Protein AF-A0A2S4Z265-F1 (afdb_monomer_lite)

Structure (mmCIF, N/CA/C/O backbone):
data_AF-A0A2S4Z265-F1
#
_entry.id   AF-A0A2S4Z265-F1
#
loop_
_atom_site.group_PDB
_atom_site.id
_atom_site.type_symbol
_atom_site.label_atom_id
_atom_site.label_alt_id
_atom_site.label_comp_id
_atom_site.label_asym_id
_atom_site.label_entity_id
_atom_site.label_seq_id
_atom_site.pdbx_PDB_ins_code
_atom_site.Cartn_x
_atom_site.Cartn_y
_atom_site.Cartn_z
_atom_site.occupancy
_atom_site.B_iso_or_equiv
_atom_site.auth_seq_id
_atom_site.auth_comp_id
_atom_site.auth_asym_id
_atom_site.auth_atom_id
_atom_site.pdbx_PDB_model_num
ATOM 1 N N . MET A 1 1 ? -14.870 9.622 -20.913 1.00 29.09 1 MET A N 1
ATOM 2 C CA . MET A 1 1 ? -15.839 8.586 -21.337 1.00 29.09 1 MET A CA 1
ATOM 3 C C . MET A 1 1 ? -15.564 7.325 -20.520 1.00 29.09 1 MET A C 1
ATOM 5 O O . MET A 1 1 ? -14.741 6.515 -20.919 1.00 29.09 1 MET A O 1
ATOM 9 N N . PHE A 1 2 ? -16.146 7.214 -19.322 1.00 28.52 2 PHE A N 1
ATOM 10 C CA . PHE A 1 2 ? -15.872 6.112 -18.389 1.00 28.52 2 PHE A CA 1
ATOM 11 C C . PHE A 1 2 ? -16.861 4.967 -18.633 1.00 28.52 2 PHE A C 1
ATOM 13 O O . PHE A 1 2 ? -18.070 5.148 -18.504 1.00 28.52 2 PHE A O 1
ATOM 20 N N . LYS A 1 3 ? -16.353 3.801 -19.051 1.00 33.12 3 LYS A N 1
ATOM 21 C CA . LYS A 1 3 ? -17.168 2.604 -19.298 1.00 33.12 3 LYS A CA 1
ATOM 22 C C . LYS A 1 3 ? -17.599 1.996 -17.961 1.00 33.12 3 LYS A C 1
ATOM 24 O O . LYS A 1 3 ? -16.755 1.572 -17.179 1.00 33.12 3 LYS A O 1
ATOM 29 N N . GLN A 1 4 ? -18.909 1.931 -17.733 1.00 31.45 4 GLN A N 1
ATOM 30 C CA . GLN A 1 4 ? -19.511 1.157 -16.650 1.00 31.45 4 GLN A CA 1
ATOM 31 C C . GLN A 1 4 ? -19.301 -0.337 -16.914 1.00 31.45 4 GLN A C 1
ATOM 33 O O . GLN A 1 4 ? -19.728 -0.844 -17.951 1.00 31.45 4 GLN A O 1
ATOM 38 N N . TRP A 1 5 ? -18.680 -1.045 -15.976 1.00 34.31 5 TRP A N 1
ATOM 39 C CA . TRP A 1 5 ? -18.632 -2.505 -15.984 1.00 34.31 5 TRP A CA 1
ATOM 40 C C . TRP A 1 5 ? -19.428 -3.029 -14.789 1.00 34.31 5 TRP A C 1
ATOM 42 O O . TRP A 1 5 ? -19.053 -2.829 -13.638 1.00 34.31 5 TRP A O 1
ATOM 52 N N . ARG A 1 6 ? -20.562 -3.678 -15.080 1.00 35.34 6 ARG A N 1
ATOM 53 C CA . ARG A 1 6 ? -21.352 -4.452 -14.114 1.00 35.34 6 ARG A CA 1
ATOM 54 C C . ARG A 1 6 ? -20.710 -5.827 -13.976 1.00 35.34 6 ARG A C 1
ATOM 56 O O . ARG A 1 6 ? -20.744 -6.593 -14.936 1.00 35.34 6 ARG A O 1
ATOM 63 N N . TRP A 1 7 ? -20.211 -6.169 -12.793 1.00 40.62 7 TRP A N 1
ATOM 64 C CA . TRP A 1 7 ? -19.782 -7.534 -12.495 1.00 40.62 7 TRP A CA 1
ATOM 65 C C . TRP A 1 7 ? -20.755 -8.228 -11.547 1.00 40.62 7 TRP A C 1
ATOM 67 O O . TRP A 1 7 ? -21.300 -7.642 -10.614 1.00 40.62 7 TRP A O 1
ATOM 77 N N . ARG A 1 8 ? -21.036 -9.488 -11.883 1.00 35.19 8 ARG A N 1
ATOM 78 C CA . ARG A 1 8 ? -22.051 -10.350 -11.285 1.00 35.19 8 ARG A CA 1
ATOM 79 C C . ARG A 1 8 ? -21.329 -11.375 -10.411 1.00 35.19 8 ARG A C 1
ATOM 81 O O . ARG A 1 8 ? -20.686 -12.276 -10.940 1.00 35.19 8 ARG A O 1
ATOM 88 N N . TRP A 1 9 ? -21.451 -11.226 -9.097 1.00 41.91 9 TRP A N 1
ATOM 89 C CA . TRP A 1 9 ? -20.877 -12.107 -8.079 1.00 41.91 9 TRP A CA 1
ATOM 90 C C . TRP A 1 9 ? -21.335 -13.566 -8.243 1.00 41.91 9 TRP A C 1
ATOM 92 O O . TRP A 1 9 ? -22.537 -13.836 -8.297 1.00 41.91 9 TRP A O 1
ATOM 102 N N . ARG A 1 10 ? -20.387 -14.512 -8.277 1.00 42.47 10 ARG A N 1
ATOM 103 C CA . ARG A 1 10 ? -20.584 -15.921 -7.884 1.00 42.47 10 ARG A CA 1
ATOM 104 C C . ARG A 1 10 ? -19.271 -16.473 -7.321 1.00 42.47 10 ARG A C 1
ATOM 106 O O . ARG A 1 10 ? -18.466 -17.023 -8.059 1.00 42.47 10 ARG A O 1
ATOM 113 N N . GLY A 1 11 ? -19.085 -16.346 -6.012 1.00 31.42 11 GLY A N 1
ATOM 114 C CA . GLY A 1 11 ? -18.019 -17.002 -5.256 1.00 31.42 11 GLY A CA 1
ATOM 115 C C . GLY A 1 11 ? -18.568 -17.406 -3.894 1.00 31.42 11 GLY A C 1
ATOM 116 O O . GLY A 1 11 ? -19.190 -16.598 -3.215 1.00 31.42 11 GLY A O 1
ATOM 117 N N . ARG A 1 12 ? -18.451 -18.690 -3.556 1.00 39.97 12 ARG A N 1
ATOM 118 C CA . ARG A 1 12 ? -19.018 -19.312 -2.354 1.00 39.97 12 ARG A CA 1
ATOM 119 C C . ARG A 1 12 ? -18.279 -18.789 -1.116 1.00 39.97 12 ARG A C 1
ATOM 121 O O . ARG A 1 12 ? -17.076 -19.002 -1.012 1.00 39.97 12 ARG A O 1
ATOM 128 N N . LEU A 1 13 ? -19.014 -18.145 -0.208 1.00 40.31 13 LEU A N 1
ATOM 129 C CA . LEU A 1 13 ? -18.544 -17.676 1.098 1.00 40.31 13 LEU A CA 1
ATOM 130 C C . LEU A 1 13 ? -17.788 -18.799 1.827 1.00 40.31 13 LEU A C 1
ATOM 132 O O . LEU A 1 13 ? -18.362 -19.848 2.125 1.00 40.31 13 LEU A O 1
ATOM 136 N N . ARG A 1 14 ? -16.503 -18.579 2.105 1.00 31.53 14 ARG A N 1
ATOM 137 C CA . ARG A 1 14 ? -15.785 -19.264 3.178 1.00 31.53 14 ARG A CA 1
ATOM 138 C C . ARG A 1 14 ? -15.597 -18.234 4.275 1.00 31.53 14 ARG A C 1
ATOM 140 O O . ARG A 1 14 ? -14.660 -17.454 4.229 1.00 31.53 14 ARG A O 1
ATOM 147 N N . THR A 1 15 ? -16.540 -18.208 5.203 1.00 33.19 15 THR A N 1
ATOM 148 C CA . THR A 1 15 ? -16.399 -17.465 6.451 1.00 33.19 15 THR A CA 1
ATOM 149 C C . THR A 1 15 ? -15.270 -18.126 7.230 1.00 33.19 15 THR A C 1
ATOM 151 O O . THR A 1 15 ? -15.401 -19.288 7.619 1.00 33.19 15 THR A O 1
ATOM 154 N N . ILE A 1 16 ? -14.145 -17.438 7.398 1.00 34.50 16 ILE A N 1
ATOM 155 C CA . ILE A 1 16 ? -13.124 -17.863 8.353 1.00 34.50 16 ILE A CA 1
ATOM 156 C C . ILE A 1 16 ? -13.569 -17.271 9.690 1.00 34.50 16 ILE A C 1
ATOM 158 O O . ILE A 1 16 ? -13.583 -16.061 9.878 1.00 34.50 16 ILE A O 1
ATOM 162 N N . SER A 1 17 ? -14.072 -18.123 10.583 1.00 28.92 17 SER A N 1
ATOM 163 C CA . SER A 1 17 ? -14.507 -17.700 11.912 1.00 28.92 17 SER A CA 1
ATOM 164 C C . SER A 1 17 ? -13.286 -17.522 12.808 1.00 28.92 17 SER A C 1
ATOM 166 O O . SER A 1 17 ? -12.635 -18.509 13.147 1.00 28.92 17 SER A O 1
ATOM 168 N N . PHE A 1 18 ? -13.007 -16.292 13.220 1.00 37.75 18 PHE A N 1
ATOM 169 C CA . PHE A 1 18 ? -11.982 -16.007 14.218 1.00 37.75 18 PHE A CA 1
ATOM 170 C C . PHE A 1 18 ? -12.587 -16.076 15.626 1.00 37.75 18 PHE A C 1
ATOM 172 O O . PHE A 1 18 ? -13.724 -15.667 15.863 1.00 37.75 18 PHE A O 1
ATOM 179 N N . SER A 1 19 ? -11.847 -16.637 16.577 1.00 34.38 19 SER A N 1
ATOM 180 C CA . SER A 1 19 ? -12.206 -16.644 17.997 1.00 34.38 19 SER A CA 1
ATOM 181 C C . SER A 1 19 ? -10.939 -16.479 18.812 1.00 34.38 19 SER A C 1
ATOM 183 O O . SER A 1 19 ? -10.273 -17.477 19.058 1.00 34.38 19 SER A O 1
ATOM 185 N N . PHE A 1 20 ? -10.624 -15.260 19.262 1.00 52.28 20 PHE A N 1
ATOM 186 C CA . PHE A 1 20 ? -9.533 -15.057 20.218 1.00 52.28 20 PHE A CA 1
ATOM 187 C C . PHE A 1 20 ? -9.863 -14.017 21.287 1.00 52.28 20 PHE A C 1
ATOM 189 O O . PHE A 1 20 ? -10.112 -12.848 21.014 1.00 52.28 20 PHE A O 1
ATOM 196 N N .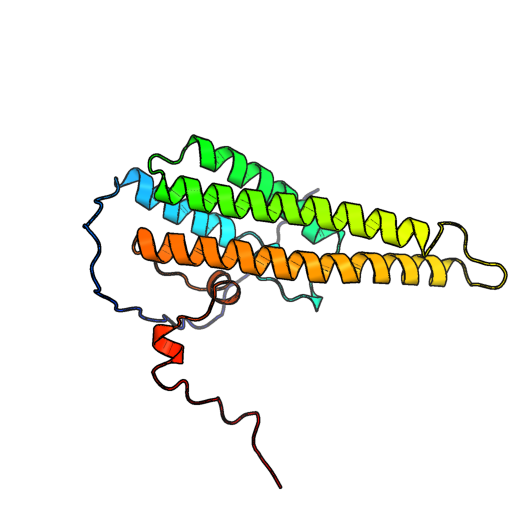 PHE A 1 21 ? -9.827 -14.491 22.535 1.00 52.75 21 PHE A N 1
ATOM 197 C CA . PHE A 1 21 ? -9.790 -13.703 23.760 1.00 52.75 21 PHE A CA 1
ATOM 198 C C . PHE A 1 21 ? -8.368 -13.827 24.325 1.00 52.75 21 PHE A C 1
ATOM 200 O O . PHE A 1 21 ? -7.914 -14.939 24.595 1.00 52.75 21 PHE A O 1
ATOM 207 N N . GLY A 1 22 ? -7.668 -12.707 24.513 1.00 32.59 22 GLY A N 1
ATOM 208 C CA . GLY A 1 22 ? -6.298 -12.703 25.028 1.00 32.59 22 GLY A CA 1
ATOM 209 C C . GLY A 1 22 ? -5.807 -11.297 25.361 1.00 32.59 22 GLY A C 1
ATOM 210 O O . GLY A 1 22 ? -5.155 -10.664 24.548 1.00 32.59 22 GLY A O 1
ATOM 211 N N . GLN A 1 23 ? -6.163 -10.830 26.563 1.00 43.22 23 GLN A N 1
ATOM 212 C CA . GLN A 1 23 ? -5.659 -9.641 27.269 1.00 43.22 23 GLN A CA 1
ATOM 213 C C . GLN A 1 23 ? -5.438 -8.373 26.428 1.00 43.22 23 GLN A C 1
ATOM 215 O O . GLN A 1 23 ? -4.372 -8.109 25.883 1.00 43.22 23 GLN A O 1
ATOM 220 N N . SER A 1 24 ? -6.431 -7.495 26.441 1.00 39.28 24 SER A N 1
ATOM 221 C CA . SER A 1 24 ? -6.241 -6.073 26.171 1.00 39.28 24 SER A CA 1
ATOM 222 C C . SER A 1 24 ? -6.979 -5.329 27.270 1.00 39.28 24 SER A C 1
ATOM 224 O O . SER A 1 24 ? -8.089 -5.723 27.628 1.00 39.28 24 SER A O 1
ATOM 226 N N . ALA A 1 25 ? -6.394 -4.259 27.810 1.00 42.25 25 ALA A N 1
ATOM 227 C CA . ALA A 1 25 ? -7.224 -3.201 28.370 1.00 42.25 25 ALA A CA 1
ATOM 228 C C . ALA A 1 25 ? -8.322 -2.945 27.330 1.00 42.25 25 ALA A C 1
ATOM 230 O O . ALA A 1 25 ? -7.994 -2.704 26.167 1.00 42.25 25 ALA A O 1
ATOM 231 N N . SER A 1 26 ? -9.589 -3.150 27.687 1.00 51.56 26 SER A N 1
ATOM 232 C CA . SER A 1 26 ? -10.695 -2.998 26.748 1.00 51.56 26 SER A CA 1
ATOM 233 C C . SER A 1 26 ? -10.823 -1.510 26.447 1.00 51.56 26 SER A C 1
ATOM 235 O O . SER A 1 26 ? -11.569 -0.795 27.112 1.00 51.56 26 SER A O 1
ATOM 237 N N . VAL A 1 27 ? -10.006 -1.021 25.511 1.00 59.78 27 VAL A N 1
ATOM 238 C CA . VAL A 1 27 ? -10.118 0.327 24.974 1.00 59.78 27 VAL A CA 1
ATOM 239 C C . VAL A 1 27 ? -11.455 0.348 24.252 1.00 59.78 27 VAL A C 1
ATOM 241 O O . VAL A 1 27 ? -11.625 -0.232 23.180 1.00 59.78 27 VAL A O 1
ATOM 244 N N . GLU A 1 28 ? -12.452 0.938 24.899 1.00 75.50 28 GLU A N 1
ATOM 245 C CA . GLU A 1 28 ? -13.749 1.151 24.283 1.00 75.50 28 GLU A CA 1
ATOM 246 C C . GLU A 1 28 ? -13.611 2.269 23.252 1.00 75.50 28 GLU A C 1
ATOM 248 O O . GLU A 1 28 ? -13.581 3.453 23.580 1.00 75.50 28 GLU A O 1
ATOM 253 N N . PHE A 1 29 ? -13.505 1.889 21.980 1.00 83.81 29 PHE A N 1
ATOM 254 C CA . PHE A 1 29 ? -13.593 2.842 20.878 1.00 83.81 29 PHE A CA 1
ATOM 255 C C . PHE A 1 29 ? -15.019 3.387 20.753 1.00 83.81 29 PHE A C 1
ATOM 257 O O . PHE A 1 29 ? -16.000 2.680 21.023 1.00 83.81 29 PHE A O 1
ATOM 264 N N . SER A 1 30 ? -15.146 4.631 20.290 1.00 88.44 30 SER A N 1
ATOM 265 C CA . SER A 1 30 ? -16.440 5.212 19.935 1.00 88.44 30 SER A CA 1
ATOM 266 C C . SER A 1 30 ? -17.092 4.411 18.796 1.00 88.44 30 SER A C 1
ATOM 268 O O . SER A 1 30 ? -16.430 3.714 18.017 1.00 88.44 30 SER A O 1
ATOM 270 N N . GLN A 1 31 ? -18.421 4.483 18.691 1.00 88.06 31 GLN A N 1
ATOM 271 C CA . GLN A 1 31 ? -19.128 3.878 17.560 1.00 88.06 31 GLN A CA 1
ATOM 272 C C . GLN A 1 31 ? -18.675 4.500 16.228 1.00 88.06 31 GLN A C 1
ATOM 274 O O . GLN A 1 31 ? -18.460 3.763 15.265 1.00 88.06 31 GLN A O 1
ATOM 279 N N . SER A 1 32 ? -18.459 5.821 16.199 1.00 91.62 32 SER A N 1
ATOM 280 C CA . SER A 1 32 ? -17.963 6.548 15.025 1.00 91.62 32 SER A CA 1
ATOM 281 C C . SER A 1 32 ? -16.591 6.047 14.572 1.00 91.62 32 SER A C 1
ATOM 283 O O . SER A 1 32 ? -16.383 5.840 13.377 1.00 91.62 32 SER A O 1
ATOM 285 N N . GLU A 1 33 ? -15.673 5.777 15.502 1.00 92.94 33 GLU A N 1
ATOM 286 C CA . GLU A 1 33 ? -14.335 5.287 15.162 1.00 92.94 33 GLU A CA 1
ATOM 287 C C . GLU A 1 33 ? -14.370 3.852 14.611 1.00 92.94 33 GLU A C 1
ATOM 289 O O . GLU A 1 33 ? -13.699 3.548 13.623 1.00 92.94 33 GLU A O 1
ATOM 294 N N . ARG A 1 34 ? -15.213 2.971 15.173 1.00 92.50 34 ARG A N 1
ATOM 295 C CA . ARG A 1 34 ? -15.421 1.618 14.616 1.00 92.50 34 ARG A CA 1
ATOM 296 C C . ARG A 1 34 ? -16.035 1.666 13.216 1.00 92.50 34 ARG A C 1
ATOM 298 O O . ARG A 1 34 ? -15.633 0.905 12.337 1.00 92.50 34 ARG A O 1
ATOM 305 N N . GLU A 1 35 ? -17.008 2.546 12.990 1.00 94.06 35 GLU A N 1
ATOM 306 C CA . GLU A 1 35 ? -17.611 2.754 11.667 1.00 94.06 35 GLU A CA 1
ATOM 307 C C . GLU A 1 35 ? -16.590 3.292 10.659 1.00 94.06 35 GLU A C 1
ATOM 309 O O . GLU A 1 35 ? -16.563 2.845 9.510 1.00 94.06 35 GLU A O 1
ATOM 314 N N . ARG A 1 36 ? -15.687 4.174 11.095 1.00 95.00 36 ARG A N 1
ATOM 315 C CA . ARG A 1 36 ? -14.575 4.658 10.275 1.00 95.00 36 ARG A CA 1
ATOM 316 C C . ARG A 1 36 ? -13.599 3.549 9.912 1.00 95.00 36 ARG A C 1
ATOM 318 O O . ARG A 1 36 ? -13.262 3.421 8.738 1.00 95.00 36 ARG A O 1
ATOM 325 N N . ALA A 1 37 ? -13.183 2.731 10.877 1.00 96.00 37 ALA A N 1
ATOM 326 C CA . ALA A 1 37 ? -12.319 1.582 10.624 1.00 96.00 37 ALA A CA 1
ATOM 327 C C . ALA A 1 37 ? -12.944 0.633 9.583 1.00 96.00 37 ALA A C 1
ATOM 329 O O . ALA A 1 37 ? -12.281 0.267 8.613 1.00 96.00 37 ALA A O 1
ATOM 330 N N . ARG A 1 38 ? -14.246 0.326 9.702 1.00 94.50 38 ARG A N 1
ATOM 331 C CA . ARG A 1 38 ? -14.976 -0.466 8.692 1.00 94.50 38 ARG A CA 1
ATOM 332 C C . ARG A 1 38 ? -15.005 0.211 7.327 1.00 94.50 38 ARG A C 1
ATOM 334 O O . ARG A 1 38 ? -14.761 -0.448 6.325 1.00 94.50 38 ARG A O 1
ATOM 341 N N . SER A 1 39 ? -15.285 1.512 7.278 1.00 93.44 39 SER A N 1
ATOM 342 C CA . SER A 1 39 ? -15.314 2.285 6.030 1.00 93.44 39 SER A CA 1
ATOM 343 C C . SER A 1 39 ? -13.958 2.280 5.320 1.00 93.44 39 SER A C 1
ATOM 345 O O . SER A 1 39 ? -13.902 2.112 4.104 1.00 93.44 39 SER A O 1
ATOM 347 N N . ILE A 1 40 ? -12.862 2.385 6.080 1.00 95.31 40 ILE A N 1
ATOM 348 C CA . ILE A 1 40 ? -11.498 2.261 5.556 1.00 95.31 40 ILE A CA 1
ATOM 349 C C . ILE A 1 40 ? -11.281 0.884 4.944 1.00 95.31 40 ILE A C 1
ATOM 351 O O . ILE A 1 40 ? -10.881 0.809 3.786 1.00 95.31 40 ILE A O 1
ATOM 355 N N . LEU A 1 41 ? -11.579 -0.190 5.676 1.00 94.00 41 LEU A N 1
ATOM 356 C CA . LEU A 1 41 ? -11.409 -1.554 5.172 1.00 94.00 41 LEU A CA 1
ATOM 357 C C . LEU A 1 41 ? -12.248 -1.806 3.911 1.00 94.00 41 LEU A C 1
ATOM 359 O O . LEU A 1 41 ? -11.705 -2.226 2.895 1.00 94.00 41 LEU A O 1
ATOM 363 N N . LEU A 1 42 ? -13.528 -1.430 3.924 1.00 91.31 42 LEU A N 1
ATOM 364 C CA . LEU A 1 42 ? -14.405 -1.529 2.753 1.00 91.31 42 LEU A CA 1
ATOM 365 C C . LEU A 1 42 ? -13.859 -0.742 1.559 1.00 91.31 42 LEU A C 1
ATOM 367 O O . LEU A 1 42 ? -13.887 -1.217 0.429 1.00 91.31 42 LEU A O 1
ATOM 371 N N . ARG A 1 43 ? -13.320 0.460 1.788 1.00 90.56 43 ARG A N 1
ATOM 372 C CA . ARG A 1 43 ? -12.736 1.244 0.700 1.00 90.56 43 ARG A CA 1
ATOM 373 C C . ARG A 1 43 ? -11.489 0.574 0.129 1.00 90.56 43 ARG A C 1
ATOM 375 O O . ARG A 1 43 ? -11.274 0.663 -1.077 1.00 90.56 43 ARG A O 1
ATOM 382 N N . LEU A 1 44 ? -10.677 -0.078 0.964 1.00 91.94 44 LEU A N 1
ATOM 383 C CA . LEU A 1 44 ? -9.480 -0.807 0.537 1.00 91.94 44 LEU A CA 1
ATOM 384 C C . LEU A 1 44 ? -9.816 -2.035 -0.323 1.00 91.94 44 LEU A C 1
ATOM 386 O O . LEU A 1 44 ? -9.051 -2.328 -1.239 1.00 91.94 44 LEU A O 1
ATOM 390 N N . GLU A 1 45 ? -10.957 -2.697 -0.109 1.00 86.00 45 GLU A N 1
ATOM 391 C CA . GLU A 1 45 ? -11.427 -3.796 -0.976 1.00 86.00 45 GLU A CA 1
ATOM 392 C C . GLU A 1 45 ? -11.601 -3.361 -2.441 1.00 86.00 45 GLU A C 1
ATOM 394 O O . GLU A 1 45 ? -11.312 -4.126 -3.362 1.00 86.00 45 GLU A O 1
ATOM 399 N N . ASP A 1 46 ? -11.983 -2.105 -2.685 1.00 83.62 46 ASP A N 1
ATOM 400 C CA . ASP A 1 46 ? -12.133 -1.567 -4.043 1.00 83.62 46 ASP A CA 1
ATOM 401 C C . ASP A 1 46 ? -10.787 -1.288 -4.743 1.00 83.62 46 ASP A C 1
ATOM 403 O O . ASP A 1 46 ? -10.745 -0.996 -5.946 1.00 83.62 46 ASP A O 1
ATOM 407 N N . HIS A 1 47 ? -9.665 -1.345 -4.020 1.00 83.12 47 HIS A N 1
ATOM 408 C CA . HIS A 1 47 ? -8.343 -1.055 -4.564 1.00 83.12 47 HIS A CA 1
ATOM 409 C C . HIS A 1 47 ? -7.666 -2.323 -5.082 1.00 83.12 47 HIS A C 1
ATOM 411 O O . HIS A 1 47 ? -6.840 -2.935 -4.408 1.00 83.12 47 HIS A O 1
ATOM 417 N N . ARG A 1 48 ? -7.940 -2.643 -6.355 1.00 76.88 48 ARG A N 1
ATOM 418 C CA . ARG A 1 48 ? -7.335 -3.774 -7.087 1.00 76.88 48 ARG A CA 1
ATOM 419 C C . ARG A 1 48 ? -5.821 -3.880 -6.934 1.00 76.88 48 ARG A C 1
ATOM 421 O O . ARG A 1 48 ? -5.317 -4.986 -6.863 1.00 76.88 48 ARG A O 1
ATOM 428 N N . VAL A 1 49 ? -5.100 -2.765 -6.830 1.00 82.94 49 VAL A N 1
ATOM 429 C CA . VAL A 1 49 ? -3.636 -2.781 -6.655 1.00 82.94 49 VAL A CA 1
ATOM 430 C C . VAL A 1 49 ? -3.176 -3.543 -5.407 1.00 82.94 49 VAL A C 1
ATOM 432 O O . VAL A 1 49 ? -2.022 -3.963 -5.332 1.00 82.94 49 VAL A O 1
ATOM 435 N N . LEU A 1 50 ? -4.059 -3.729 -4.423 1.00 83.94 50 LEU A N 1
ATOM 436 C CA . LEU A 1 50 ? -3.766 -4.499 -3.225 1.00 83.94 50 LEU A CA 1
ATOM 437 C C . LEU A 1 50 ? -3.865 -6.002 -3.501 1.00 83.94 50 LEU A C 1
ATOM 439 O O . LEU A 1 50 ? -2.956 -6.732 -3.130 1.00 83.94 50 LEU A O 1
ATOM 443 N N . HIS A 1 51 ? -4.893 -6.467 -4.206 1.00 78.25 51 HIS A N 1
ATOM 444 C CA . HIS A 1 51 ? -5.232 -7.895 -4.277 1.00 78.25 51 HIS A CA 1
ATOM 445 C C . HIS A 1 51 ? -5.181 -8.522 -5.673 1.00 78.25 51 HIS A C 1
ATOM 447 O O . HIS A 1 51 ? -5.202 -9.746 -5.796 1.00 78.25 51 HIS A O 1
ATOM 453 N N . ALA A 1 52 ? -5.079 -7.722 -6.734 1.00 76.56 52 ALA A N 1
ATOM 454 C CA . ALA A 1 52 ? -5.130 -8.237 -8.090 1.00 76.56 52 ALA A CA 1
ATOM 455 C C . ALA A 1 52 ? -3.900 -9.116 -8.400 1.00 76.56 52 ALA A C 1
ATOM 457 O O . ALA A 1 52 ? -2.764 -8.770 -8.037 1.00 76.56 52 ALA A O 1
ATOM 458 N N . PRO A 1 53 ? -4.110 -10.244 -9.102 1.00 66.38 53 PRO A N 1
ATOM 459 C CA . PRO A 1 53 ? -3.031 -11.077 -9.613 1.00 66.38 53 PRO A CA 1
ATOM 460 C C . PRO A 1 53 ? -2.030 -10.269 -10.451 1.00 66.38 53 PRO A C 1
ATOM 462 O O . PRO A 1 53 ? -2.427 -9.413 -11.242 1.00 66.38 53 PRO A O 1
ATOM 465 N N . TYR A 1 54 ? -0.731 -10.538 -10.281 1.00 62.31 54 TYR A N 1
ATOM 466 C CA . TYR A 1 54 ? 0.347 -9.785 -10.942 1.00 62.31 54 TYR A CA 1
ATOM 467 C C . TYR A 1 54 ? 0.295 -9.846 -12.477 1.00 62.31 54 TYR A C 1
ATOM 469 O O . TYR A 1 54 ? 0.783 -8.942 -13.144 1.00 62.31 54 TYR A O 1
ATOM 477 N N . ASP A 1 55 ? -0.294 -10.898 -13.043 1.00 58.78 55 ASP A N 1
ATOM 478 C CA . ASP A 1 55 ? -0.516 -11.089 -14.480 1.00 58.78 55 ASP A CA 1
ATOM 479 C C . ASP A 1 55 ? -1.627 -10.193 -15.053 1.00 58.78 55 ASP A C 1
ATOM 481 O O . ASP A 1 55 ? -1.694 -10.001 -16.265 1.00 58.78 55 ASP A O 1
ATOM 485 N N . LEU A 1 56 ? -2.465 -9.615 -14.189 1.00 63.34 56 LEU A N 1
ATOM 486 C CA . LEU A 1 56 ? -3.497 -8.636 -14.540 1.00 63.34 56 LEU A CA 1
ATOM 487 C C . LEU A 1 56 ? -3.094 -7.195 -14.190 1.00 63.34 56 LEU A C 1
ATOM 489 O O . LEU A 1 56 ? -3.900 -6.279 -14.380 1.00 63.34 56 LEU A O 1
ATOM 493 N N . GLU A 1 57 ? -1.891 -6.993 -13.646 1.00 65.12 57 GLU A N 1
ATOM 494 C CA . GLU A 1 57 ? -1.364 -5.670 -13.317 1.00 65.12 57 GLU A CA 1
ATOM 495 C C . GLU A 1 57 ? -0.728 -5.034 -14.560 1.00 65.12 57 GLU A C 1
ATOM 497 O O . GLU A 1 57 ? 0.284 -5.497 -15.090 1.00 65.12 57 GLU A O 1
ATOM 502 N N . GLU A 1 58 ? -1.335 -3.940 -15.013 1.00 67.38 58 GLU A N 1
ATOM 503 C CA . GLU A 1 58 ? -0.813 -3.076 -16.068 1.00 67.38 58 GLU A CA 1
ATOM 504 C C . GLU A 1 58 ? -0.296 -1.779 -15.436 1.00 67.38 58 GLU A C 1
ATOM 506 O O . GLU A 1 58 ? -1.004 -1.166 -14.634 1.00 67.38 58 GLU A O 1
ATOM 511 N N . GLU A 1 59 ? 0.892 -1.318 -15.843 1.00 63.16 59 GLU A N 1
ATOM 512 C CA . GLU A 1 59 ? 1.590 -0.151 -15.266 1.00 63.16 59 GLU A CA 1
ATOM 513 C C . GLU A 1 59 ? 0.674 1.077 -15.079 1.00 63.16 59 GLU A C 1
ATOM 515 O O . GLU A 1 59 ? 0.632 1.687 -14.007 1.00 63.16 59 GLU A O 1
ATOM 520 N N . ASN A 1 60 ? -0.142 1.387 -16.091 1.00 57.78 60 ASN A N 1
ATOM 521 C CA . ASN A 1 60 ? -1.073 2.520 -16.065 1.00 57.78 60 ASN A CA 1
ATOM 522 C C . ASN A 1 60 ? -2.253 2.321 -15.094 1.00 57.78 60 ASN A C 1
ATOM 524 O O . ASN A 1 60 ? -2.750 3.286 -14.510 1.00 57.78 60 ASN A O 1
ATOM 528 N N . GLY A 1 61 ? -2.721 1.082 -14.921 1.00 62.03 61 GLY A N 1
ATOM 529 C CA . GLY A 1 61 ? -3.816 0.745 -14.011 1.00 62.03 61 GLY A CA 1
ATOM 530 C C . GLY A 1 61 ? -3.391 0.819 -12.545 1.00 62.03 61 GLY A C 1
ATOM 531 O O . GLY A 1 61 ? -4.139 1.333 -11.706 1.00 62.03 61 GLY A O 1
ATOM 532 N N . SER A 1 62 ? -2.167 0.378 -12.241 1.00 74.44 62 SER A N 1
ATOM 533 C CA . SER A 1 62 ? -1.622 0.416 -10.884 1.00 74.44 62 SER A CA 1
ATOM 534 C C . SER A 1 62 ? -1.379 1.859 -10.427 1.00 74.44 62 SER A C 1
ATOM 536 O O . SER A 1 62 ? -1.764 2.209 -9.313 1.00 74.44 62 SER A O 1
ATOM 538 N N . TRP A 1 63 ? -0.845 2.734 -11.292 1.00 79.81 63 TRP A N 1
ATOM 539 C CA . TRP A 1 63 ? -0.581 4.138 -10.939 1.00 79.81 63 TRP A CA 1
ATOM 540 C C . TRP A 1 63 ? -1.844 4.886 -10.488 1.00 79.81 63 TRP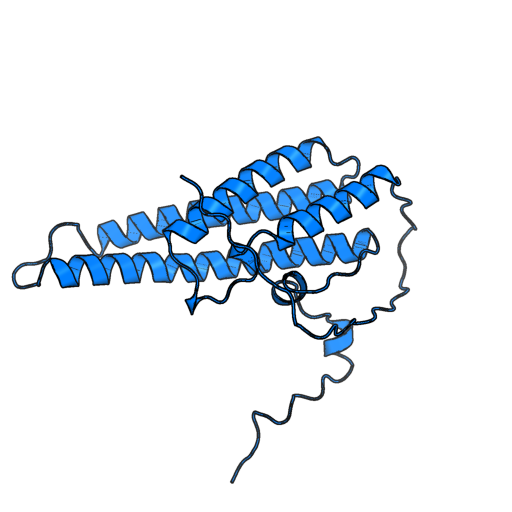 A C 1
ATOM 542 O O . TRP A 1 63 ? -1.872 5.470 -9.403 1.00 79.81 63 TRP A O 1
ATOM 552 N N . GLY A 1 64 ? -2.923 4.807 -11.276 1.00 80.50 64 GLY A N 1
ATOM 553 C CA . GLY A 1 64 ? -4.188 5.469 -10.943 1.00 80.50 64 GLY A CA 1
ATOM 554 C C . GLY A 1 64 ? -4.809 4.952 -9.641 1.00 80.50 64 GLY A C 1
ATOM 555 O O . GLY A 1 64 ? -5.326 5.735 -8.842 1.00 80.50 64 GLY A O 1
ATOM 556 N N . SER A 1 65 ? -4.709 3.645 -9.377 1.00 84.50 65 SER A N 1
ATOM 557 C CA . SER A 1 65 ? -5.179 3.060 -8.116 1.00 84.50 65 SER A CA 1
ATOM 558 C C . SER A 1 65 ? -4.358 3.539 -6.915 1.00 84.50 65 SER A C 1
ATOM 560 O O . SER A 1 65 ? -4.932 3.819 -5.861 1.00 84.50 65 SER A O 1
ATOM 562 N N . ILE A 1 66 ? -3.035 3.671 -7.061 1.00 88.75 66 ILE A N 1
ATOM 563 C CA . ILE A 1 66 ? -2.144 4.170 -6.004 1.00 88.75 66 ILE A CA 1
ATOM 564 C C . ILE A 1 66 ? -2.396 5.644 -5.699 1.00 88.75 66 ILE A C 1
ATOM 566 O O . ILE A 1 66 ? -2.439 6.026 -4.530 1.00 88.75 66 ILE A O 1
ATOM 570 N N . GLU A 1 67 ? -2.589 6.482 -6.716 1.00 86.94 67 GLU A N 1
ATOM 571 C CA . GLU A 1 67 ? -2.912 7.893 -6.500 1.00 86.94 67 GLU A CA 1
ATOM 572 C C . GLU A 1 67 ? -4.255 8.064 -5.788 1.00 86.94 67 GLU A C 1
ATOM 574 O O . GLU A 1 67 ? -4.338 8.827 -4.823 1.00 86.94 67 GLU A O 1
ATOM 579 N N . ALA A 1 68 ? -5.278 7.314 -6.208 1.00 88.44 68 ALA A N 1
ATOM 580 C CA . ALA A 1 68 ? -6.579 7.310 -5.547 1.00 88.44 68 ALA A CA 1
ATOM 581 C C . ALA A 1 68 ? -6.466 6.859 -4.082 1.00 88.44 68 ALA A C 1
ATOM 583 O O . ALA A 1 68 ? -7.023 7.505 -3.192 1.00 88.44 68 ALA A O 1
ATOM 584 N N . LEU A 1 69 ? -5.696 5.796 -3.823 1.00 91.25 69 LEU A N 1
ATOM 585 C CA . LEU A 1 69 ? -5.436 5.298 -2.475 1.00 91.25 69 LEU A CA 1
ATOM 586 C C . LEU A 1 69 ? -4.704 6.342 -1.621 1.00 91.25 69 LEU A C 1
ATOM 588 O O . LEU A 1 69 ? -5.080 6.585 -0.477 1.00 91.25 69 LEU A O 1
ATOM 592 N N . ARG A 1 70 ? -3.686 7.012 -2.175 1.00 91.75 70 ARG A N 1
ATOM 593 C CA . ARG A 1 70 ? -2.939 8.075 -1.488 1.00 91.75 70 ARG A CA 1
ATOM 594 C C . ARG A 1 70 ? -3.855 9.213 -1.050 1.00 91.75 70 ARG A C 1
ATOM 596 O O . ARG A 1 70 ? -3.761 9.653 0.094 1.00 91.75 70 ARG A O 1
ATOM 603 N N . THR A 1 71 ? -4.694 9.703 -1.962 1.00 92.19 71 THR A N 1
ATOM 604 C CA . THR A 1 71 ? -5.635 10.796 -1.689 1.00 92.19 71 THR A CA 1
ATOM 605 C C . THR A 1 71 ? -6.598 10.399 -0.580 1.00 92.19 71 THR A C 1
ATOM 607 O O . THR A 1 71 ? -6.682 11.100 0.425 1.00 92.19 71 THR A O 1
ATOM 610 N N . TYR A 1 72 ? -7.208 9.220 -0.698 1.00 93.44 72 TYR A N 1
ATOM 611 C CA . TYR A 1 72 ? -8.122 8.699 0.311 1.00 93.44 72 TYR A CA 1
ATOM 612 C C . TYR A 1 72 ? -7.466 8.577 1.696 1.00 93.44 72 TYR A C 1
ATOM 614 O O . TYR A 1 72 ? -7.983 9.090 2.686 1.00 93.44 72 TYR A O 1
ATOM 622 N N . LEU A 1 73 ? -6.289 7.952 1.783 1.00 94.38 73 LEU A N 1
ATOM 623 C CA . LEU A 1 73 ? -5.599 7.772 3.063 1.00 94.38 73 LEU A CA 1
ATOM 624 C C . LEU A 1 73 ? -5.168 9.106 3.692 1.00 94.38 73 LEU A C 1
ATOM 626 O O . LEU A 1 73 ? -5.138 9.218 4.916 1.00 94.38 73 LEU A O 1
ATOM 630 N N . ASN A 1 74 ? -4.824 10.120 2.887 1.00 93.31 74 ASN A N 1
ATOM 631 C CA . ASN A 1 74 ? -4.523 11.458 3.403 1.00 93.31 74 ASN A CA 1
ATOM 632 C C . ASN A 1 74 ? -5.743 12.065 4.107 1.00 93.31 74 ASN A C 1
ATOM 634 O O . ASN A 1 74 ? -5.596 12.555 5.223 1.00 93.31 74 ASN A O 1
ATOM 638 N N . GLU A 1 75 ? -6.920 11.981 3.483 1.00 94.00 75 GLU A N 1
ATOM 639 C CA . GLU A 1 75 ? -8.178 12.483 4.049 1.00 94.00 75 GLU A CA 1
ATOM 640 C C . GLU A 1 75 ? -8.540 11.759 5.352 1.00 94.00 75 GLU A C 1
ATOM 642 O O . GLU A 1 75 ? -8.984 12.386 6.310 1.00 94.00 75 GLU A O 1
ATOM 647 N N . GLN A 1 76 ? -8.310 10.443 5.429 1.00 93.81 76 GLN A N 1
ATOM 648 C CA . GLN A 1 76 ? -8.679 9.664 6.613 1.00 93.81 76 GLN A CA 1
ATOM 649 C C . GLN A 1 76 ? -7.816 9.957 7.847 1.00 93.81 76 GLN A C 1
ATOM 651 O O . GLN A 1 76 ? -8.341 9.912 8.957 1.00 93.81 76 GLN A O 1
ATOM 656 N N . VAL A 1 77 ? -6.526 10.296 7.701 1.00 92.69 77 VAL A N 1
ATOM 657 C CA . VAL A 1 77 ? -5.647 10.561 8.865 1.00 92.69 77 VAL A CA 1
ATOM 658 C C . VAL A 1 77 ? -6.164 11.698 9.741 1.00 92.69 77 VAL A C 1
ATOM 660 O O . VAL A 1 77 ? -6.055 11.620 10.963 1.00 92.69 77 VAL A O 1
ATOM 663 N N . GLU A 1 78 ? -6.709 12.745 9.127 1.00 89.56 78 GLU A N 1
ATOM 664 C CA . GLU A 1 78 ? -7.234 13.912 9.846 1.00 89.56 78 GLU A CA 1
ATOM 665 C C . GLU A 1 78 ? -8.557 13.608 10.554 1.00 89.56 78 GLU A C 1
ATOM 667 O O . GLU A 1 78 ? -8.914 14.285 11.513 1.00 89.56 78 GLU A O 1
ATOM 672 N N . GLN A 1 79 ? -9.268 12.577 10.100 1.00 92.38 79 GLN A N 1
ATOM 673 C CA . GLN A 1 79 ? -10.597 12.225 10.586 1.00 92.38 79 GLN A CA 1
ATOM 674 C C . GLN A 1 79 ? -10.594 11.097 11.627 1.00 92.38 79 GLN A C 1
ATOM 676 O O . GLN A 1 79 ? -11.628 10.861 12.248 1.00 92.38 79 GLN A O 1
ATOM 681 N N . CYS A 1 80 ? -9.475 10.387 11.804 1.00 93.69 80 CYS A N 1
ATOM 682 C CA . CYS A 1 80 ? -9.332 9.384 12.863 1.00 93.69 80 CYS A CA 1
ATOM 683 C C . CYS A 1 80 ? -9.396 10.069 14.232 1.00 93.69 80 CYS A C 1
ATOM 685 O O . CYS A 1 80 ? -8.683 11.051 14.450 1.00 93.69 80 CYS A O 1
ATOM 687 N N . GLU A 1 81 ? -10.194 9.543 15.156 1.00 93.25 81 GLU A N 1
ATOM 688 C CA . GLU A 1 81 ? -10.296 10.027 16.536 1.00 93.25 81 GLU A CA 1
ATOM 689 C C . GLU A 1 81 ? -9.188 9.401 17.401 1.00 93.25 81 GLU A C 1
ATOM 691 O O . GLU A 1 81 ? -8.475 10.104 18.125 1.00 93.25 81 GLU A O 1
ATOM 696 N N . SER A 1 82 ? -8.978 8.092 17.250 1.00 94.00 82 SER A N 1
ATOM 697 C CA . SER A 1 82 ? -7.999 7.287 17.986 1.00 94.00 82 SER A CA 1
ATOM 698 C C . SER A 1 82 ? -6.600 7.376 17.375 1.00 94.00 82 SER A C 1
ATOM 700 O O . SER A 1 82 ? -6.438 7.520 16.159 1.00 94.00 82 SER A O 1
ATOM 702 N N . GLU A 1 83 ? -5.558 7.278 18.207 1.00 93.19 83 GLU A N 1
ATOM 703 C CA . GLU A 1 83 ? -4.190 7.165 17.683 1.00 93.19 83 GLU A CA 1
ATOM 704 C C . GLU A 1 83 ? -3.959 5.776 17.082 1.00 93.19 83 GLU A C 1
ATOM 706 O O . GLU A 1 83 ? -3.235 5.652 16.104 1.00 93.19 83 GLU A O 1
ATOM 711 N N . GLU A 1 84 ? -4.643 4.751 17.587 1.00 93.44 84 GLU A N 1
ATOM 712 C CA . GLU A 1 84 ? -4.560 3.378 17.112 1.00 93.44 84 GLU A CA 1
ATOM 713 C C . GLU A 1 84 ? -4.940 3.255 15.637 1.00 93.44 84 GLU A C 1
ATOM 715 O O . GLU A 1 84 ? -4.185 2.653 14.872 1.00 93.44 84 GLU A O 1
ATOM 720 N N . LEU A 1 85 ? -6.074 3.834 15.222 1.00 95.50 85 LEU A N 1
ATOM 721 C CA . LEU A 1 85 ? -6.472 3.853 13.813 1.00 95.50 85 LEU A CA 1
ATOM 722 C C . LEU A 1 85 ? -5.558 4.775 13.006 1.00 95.50 85 LEU A C 1
ATOM 724 O O . LEU A 1 85 ? -5.089 4.405 11.927 1.00 95.50 85 LEU A O 1
ATOM 728 N N . ARG A 1 86 ? -5.265 5.966 13.542 1.00 97.06 86 ARG A N 1
ATOM 729 C CA . ARG A 1 86 ? -4.439 6.977 12.872 1.00 97.06 86 ARG A CA 1
ATOM 730 C C . ARG A 1 86 ? -3.044 6.451 12.543 1.00 97.06 86 ARG A C 1
ATOM 732 O O . ARG A 1 86 ? -2.531 6.733 11.460 1.00 97.06 86 ARG A O 1
ATOM 739 N N . GLU A 1 87 ? -2.444 5.678 13.442 1.00 97.06 87 GLU A N 1
ATOM 740 C CA . GLU A 1 87 ? -1.155 5.017 13.259 1.00 97.06 87 GLU A CA 1
ATOM 741 C C . GLU A 1 87 ? -1.197 4.045 12.075 1.00 97.06 87 GLU A C 1
ATOM 743 O O . GLU A 1 87 ? -0.348 4.135 11.187 1.00 97.06 87 GLU A O 1
ATOM 748 N N . GLN A 1 88 ? -2.221 3.189 11.989 1.00 97.56 88 GLN A N 1
ATOM 749 C CA . GLN A 1 88 ? -2.345 2.240 10.877 1.00 97.56 88 GLN A CA 1
ATOM 750 C C . GLN A 1 88 ? -2.575 2.954 9.540 1.00 97.56 88 GLN A C 1
ATOM 752 O O . GLN A 1 88 ? -1.946 2.622 8.533 1.00 97.56 88 GLN A O 1
ATOM 757 N N . VAL A 1 89 ? -3.393 4.012 9.518 1.00 97.38 89 VAL A N 1
ATOM 758 C CA . VAL A 1 89 ? -3.575 4.831 8.308 1.00 97.38 89 VAL A CA 1
ATOM 759 C C . VAL A 1 89 ? -2.267 5.528 7.910 1.00 97.38 89 VAL A C 1
ATOM 761 O O . VAL A 1 89 ? -1.909 5.558 6.728 1.00 97.38 89 VAL A O 1
ATOM 764 N N . ARG A 1 90 ? -1.489 6.040 8.872 1.00 97.44 90 ARG A N 1
ATOM 765 C CA . ARG A 1 90 ? -0.151 6.603 8.615 1.00 97.44 90 ARG A CA 1
ATOM 766 C C . ARG A 1 90 ? 0.823 5.553 8.082 1.00 97.44 90 ARG A C 1
ATOM 768 O O . ARG A 1 90 ? 1.579 5.874 7.164 1.00 97.44 90 ARG A O 1
ATOM 775 N N . ALA A 1 91 ? 0.787 4.323 8.590 1.00 97.38 91 ALA A N 1
ATOM 776 C CA . ALA A 1 91 ? 1.609 3.222 8.096 1.00 97.38 91 ALA A CA 1
ATOM 777 C C . ALA A 1 91 ? 1.291 2.902 6.625 1.00 97.38 91 ALA A C 1
ATOM 779 O O . ALA A 1 91 ? 2.202 2.833 5.796 1.00 97.38 91 ALA A O 1
ATOM 780 N N . MET A 1 92 ? 0.006 2.832 6.260 1.00 97.38 92 MET A N 1
ATOM 781 C CA . MET A 1 92 ? -0.416 2.659 4.864 1.00 97.38 92 MET A CA 1
ATOM 782 C C . MET A 1 92 ? 0.055 3.820 3.972 1.00 97.38 92 MET A C 1
ATOM 784 O O . MET A 1 92 ? 0.602 3.593 2.891 1.00 97.38 92 MET A O 1
ATOM 788 N N . ARG A 1 93 ? -0.059 5.077 4.432 1.00 95.94 93 ARG A N 1
ATOM 789 C CA . ARG A 1 93 ? 0.475 6.248 3.701 1.00 95.94 93 ARG A CA 1
ATOM 790 C C . ARG A 1 93 ? 1.984 6.169 3.506 1.00 95.94 93 ARG A C 1
ATOM 792 O O . ARG A 1 93 ? 2.480 6.516 2.434 1.00 95.94 93 ARG A O 1
ATOM 799 N N . ALA A 1 94 ? 2.719 5.745 4.531 1.00 96.75 94 ALA A N 1
ATOM 800 C CA . ALA A 1 94 ? 4.163 5.574 4.451 1.00 96.75 94 ALA A CA 1
ATOM 801 C C . ALA A 1 94 ? 4.533 4.495 3.423 1.00 96.75 94 ALA A C 1
ATOM 803 O O . ALA A 1 94 ? 5.457 4.701 2.638 1.00 96.75 94 ALA A O 1
ATOM 804 N N . ALA A 1 95 ? 3.775 3.398 3.358 1.00 96.62 95 ALA A N 1
ATOM 805 C CA . ALA A 1 95 ? 3.958 2.359 2.348 1.00 96.62 95 ALA A CA 1
ATOM 806 C C . ALA A 1 95 ? 3.715 2.887 0.923 1.00 96.62 95 ALA A C 1
ATOM 808 O O . ALA A 1 95 ? 4.549 2.680 0.044 1.00 96.62 95 ALA A O 1
ATOM 809 N N . VAL A 1 96 ? 2.643 3.657 0.706 1.00 95.44 96 VAL A N 1
ATOM 810 C CA . VAL A 1 96 ? 2.369 4.308 -0.589 1.00 95.44 96 VAL A CA 1
ATOM 811 C C . VAL A 1 96 ? 3.485 5.284 -0.984 1.00 95.44 96 VAL A C 1
ATOM 813 O O . VAL A 1 96 ? 3.931 5.303 -2.130 1.00 95.44 96 VAL A O 1
AT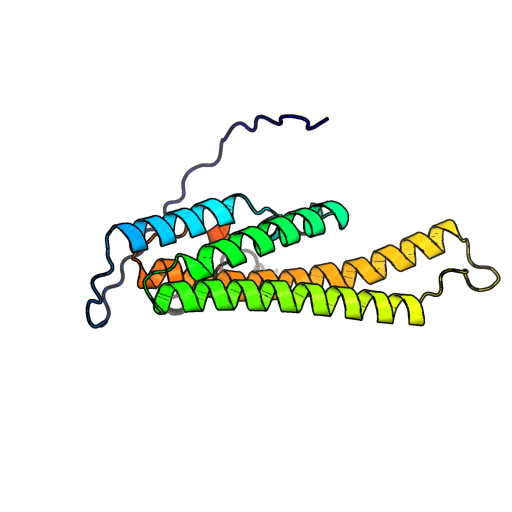OM 816 N N . ARG A 1 97 ? 3.986 6.088 -0.038 1.00 95.31 97 ARG A N 1
ATOM 817 C CA . ARG A 1 97 ? 5.116 7.003 -0.283 1.00 95.31 97 ARG A CA 1
ATOM 818 C C . ARG A 1 97 ? 6.412 6.265 -0.615 1.00 95.31 97 ARG A C 1
ATOM 820 O O . ARG A 1 97 ? 7.169 6.746 -1.460 1.00 95.31 97 ARG A O 1
ATOM 827 N N . GLN A 1 98 ? 6.660 5.129 0.033 1.00 95.19 98 GLN A N 1
ATOM 828 C CA . GLN A 1 98 ? 7.807 4.281 -0.276 1.00 95.19 98 GLN A CA 1
ATOM 829 C C . GLN A 1 98 ? 7.702 3.761 -1.709 1.00 95.19 98 GLN A C 1
ATOM 831 O O . GLN A 1 98 ? 8.635 3.950 -2.476 1.00 95.19 98 GLN A O 1
ATOM 836 N N . TRP A 1 99 ? 6.542 3.225 -2.100 1.00 94.06 99 TRP A N 1
ATOM 837 C CA . TRP A 1 99 ? 6.319 2.730 -3.459 1.00 94.06 99 TRP A CA 1
ATOM 838 C C . TRP A 1 99 ? 6.605 3.796 -4.526 1.00 94.06 99 TRP A C 1
ATOM 840 O O . TRP A 1 99 ? 7.321 3.534 -5.486 1.00 94.06 99 TRP A O 1
ATOM 850 N N . LEU A 1 100 ? 6.119 5.029 -4.330 1.00 92.38 100 LEU A N 1
ATOM 851 C CA . LEU A 1 100 ? 6.398 6.143 -5.248 1.00 92.38 100 LEU A CA 1
ATOM 852 C C . LEU A 1 100 ? 7.899 6.462 -5.341 1.00 92.38 100 LEU A C 1
ATOM 854 O O . LEU A 1 100 ? 8.410 6.754 -6.420 1.00 92.38 100 LEU A O 1
ATOM 858 N N . THR A 1 101 ? 8.607 6.395 -4.211 1.00 94.62 101 THR A N 1
ATOM 859 C CA . THR A 1 101 ? 10.065 6.594 -4.157 1.00 94.62 101 THR A CA 1
ATOM 860 C C . THR A 1 101 ? 10.812 5.478 -4.889 1.00 94.62 101 THR A C 1
ATOM 862 O O . THR A 1 101 ? 11.767 5.746 -5.623 1.00 94.62 101 THR A O 1
ATOM 865 N N . ASP A 1 102 ? 10.364 4.236 -4.719 1.00 92.81 102 ASP A N 1
ATOM 866 C CA . ASP A 1 102 ? 10.961 3.057 -5.342 1.00 92.81 102 ASP A CA 1
ATOM 867 C C . ASP A 1 102 ? 10.748 3.076 -6.859 1.00 92.81 102 ASP A C 1
ATOM 869 O O . ASP A 1 102 ? 11.698 2.857 -7.609 1.00 92.81 102 ASP A O 1
ATOM 873 N N . MET A 1 103 ? 9.547 3.441 -7.320 1.00 89.75 103 MET A N 1
ATOM 874 C CA . MET A 1 103 ? 9.232 3.609 -8.743 1.00 89.75 103 MET A CA 1
ATOM 875 C C . MET A 1 103 ? 10.098 4.681 -9.405 1.00 89.75 103 MET A C 1
ATOM 877 O O . MET A 1 103 ? 10.653 4.460 -10.480 1.00 89.75 103 MET A O 1
ATOM 881 N N . GLU A 1 104 ? 10.273 5.832 -8.755 1.00 91.00 104 GLU A N 1
ATOM 882 C CA . GLU A 1 104 ? 11.143 6.894 -9.268 1.00 91.00 104 GLU A CA 1
ATOM 883 C C . GLU A 1 104 ? 12.617 6.453 -9.309 1.00 91.00 104 GLU A C 1
ATOM 885 O O . GLU A 1 104 ? 13.346 6.760 -10.255 1.00 91.00 104 GLU A O 1
ATOM 890 N N . SER A 1 105 ? 13.062 5.687 -8.312 1.00 91.19 105 SER A N 1
ATOM 891 C CA . SER A 1 105 ? 14.419 5.132 -8.277 1.00 91.19 105 SER A CA 1
ATOM 892 C C . SER A 1 105 ? 14.636 4.092 -9.381 1.00 91.19 105 SER A C 1
ATOM 894 O O . SER A 1 105 ? 15.666 4.119 -10.060 1.00 91.19 105 SER A O 1
ATOM 896 N N . ALA A 1 106 ? 13.649 3.224 -9.612 1.00 90.00 106 ALA A N 1
ATOM 897 C CA . ALA A 1 106 ? 13.646 2.235 -10.683 1.00 90.00 106 ALA A CA 1
ATOM 898 C C . ALA A 1 106 ? 13.653 2.885 -12.071 1.00 90.00 106 ALA A C 1
ATOM 900 O O . ALA A 1 106 ? 14.421 2.467 -12.941 1.00 90.00 106 ALA A O 1
ATOM 901 N N . ARG A 1 107 ? 12.865 3.950 -12.265 1.00 88.44 107 ARG A N 1
ATOM 902 C CA . ARG A 1 107 ? 12.859 4.750 -13.496 1.00 88.44 107 ARG A CA 1
ATOM 903 C C . ARG A 1 107 ? 14.246 5.319 -13.791 1.00 88.44 107 ARG A C 1
ATOM 905 O O . ARG A 1 107 ? 14.776 5.104 -14.878 1.00 88.44 107 ARG A O 1
ATOM 912 N N . ARG A 1 108 ? 14.887 5.958 -12.804 1.00 91.00 108 ARG A N 1
ATOM 913 C CA . ARG A 1 108 ? 16.248 6.515 -12.952 1.00 91.00 108 ARG A CA 1
ATOM 914 C C . ARG A 1 108 ? 17.301 5.451 -13.240 1.00 91.00 108 ARG A C 1
ATOM 916 O O . ARG A 1 108 ? 18.217 5.686 -14.027 1.00 91.00 108 ARG A O 1
ATOM 923 N N . LEU A 1 109 ? 17.214 4.292 -12.586 1.00 90.31 109 LEU A N 1
ATOM 924 C CA . LEU A 1 109 ? 18.113 3.173 -12.863 1.00 90.31 109 LEU A CA 1
ATOM 925 C C . LEU A 1 109 ? 17.920 2.676 -14.298 1.00 90.31 109 LEU A C 1
ATOM 927 O O . LEU A 1 109 ? 18.895 2.523 -15.031 1.00 90.31 109 LEU A O 1
ATOM 931 N N . THR A 1 110 ? 16.667 2.503 -14.713 1.00 89.19 110 THR A N 1
ATOM 932 C CA . THR A 1 110 ? 16.318 2.063 -16.064 1.00 89.19 110 THR A CA 1
ATOM 933 C C . THR A 1 110 ? 16.815 3.055 -17.109 1.00 89.19 110 THR A C 1
ATOM 935 O O . THR A 1 110 ? 17.446 2.633 -18.063 1.00 89.19 110 THR A O 1
ATOM 938 N N . GLU A 1 111 ? 16.636 4.362 -16.919 1.00 89.56 111 GLU A N 1
ATOM 939 C CA . GLU A 1 111 ? 17.162 5.403 -17.819 1.00 89.56 111 GLU A CA 1
ATOM 940 C C . GLU A 1 111 ? 18.688 5.360 -17.967 1.00 89.56 111 GLU A C 1
ATOM 942 O O . GLU A 1 111 ? 19.217 5.603 -19.051 1.00 89.56 111 GLU A O 1
ATOM 947 N N . ARG A 1 112 ? 19.407 5.022 -16.890 1.00 89.00 112 ARG A N 1
ATOM 948 C CA . ARG A 1 112 ? 20.870 4.882 -16.915 1.00 89.00 112 ARG A CA 1
ATOM 949 C C . ARG A 1 112 ? 21.331 3.607 -17.618 1.00 89.00 112 ARG A C 1
ATOM 951 O O . ARG A 1 112 ? 22.370 3.627 -18.271 1.00 89.00 112 ARG A O 1
ATOM 958 N N . THR A 1 113 ? 20.611 2.501 -17.446 1.00 87.50 113 THR A N 1
ATOM 959 C CA . THR A 1 113 ? 20.987 1.188 -17.999 1.00 87.50 113 THR A CA 1
ATOM 960 C C . THR A 1 113 ? 20.461 0.981 -19.423 1.00 87.50 113 THR A C 1
ATOM 962 O O . THR A 1 113 ? 21.115 0.332 -20.238 1.00 87.50 113 THR A O 1
ATOM 965 N N . PHE A 1 114 ? 19.306 1.564 -19.729 1.00 87.44 114 PHE A N 1
ATOM 966 C CA . PHE A 1 114 ? 18.590 1.508 -20.997 1.00 87.44 114 PHE A CA 1
ATOM 967 C C . PHE A 1 114 ? 18.290 2.941 -21.469 1.00 87.44 114 PHE A C 1
ATOM 969 O O . PHE A 1 114 ? 17.167 3.426 -21.291 1.00 87.44 114 PHE A O 1
ATOM 976 N N . PRO A 1 115 ? 19.284 3.645 -22.050 1.00 86.81 115 PRO A N 1
ATOM 977 C CA . PRO A 1 115 ? 19.056 4.963 -22.635 1.00 86.81 115 PRO A CA 1
ATOM 978 C C . PRO A 1 115 ? 17.960 4.916 -23.706 1.00 86.81 115 PRO A C 1
ATOM 980 O O . PRO A 1 115 ? 17.701 3.875 -24.308 1.00 86.81 115 PRO A O 1
ATOM 983 N N . GLU A 1 116 ? 17.320 6.057 -23.958 1.00 86.12 116 GLU A N 1
ATOM 984 C CA . GLU A 1 116 ? 16.193 6.153 -24.896 1.00 86.12 116 GLU A CA 1
ATOM 985 C C . GLU A 1 116 ? 16.570 5.701 -26.313 1.00 86.12 116 GLU A C 1
ATOM 987 O O . GLU A 1 116 ? 15.840 4.932 -26.940 1.00 86.12 116 GLU A O 1
ATOM 992 N N . ALA A 1 117 ? 17.749 6.111 -26.787 1.00 88.38 117 ALA A N 1
ATOM 993 C CA . ALA A 1 117 ? 18.285 5.641 -28.052 1.00 88.38 117 ALA A CA 1
ATOM 994 C C . ALA A 1 117 ? 18.857 4.217 -27.903 1.00 88.38 117 ALA A C 1
ATOM 996 O O . ALA A 1 117 ? 19.708 3.988 -27.034 1.00 88.38 117 ALA A O 1
ATOM 997 N N . PRO A 1 118 ? 18.451 3.264 -28.760 1.00 91.69 118 PRO A N 1
ATOM 998 C CA . PRO A 1 118 ? 19.036 1.934 -28.761 1.00 91.69 118 PRO A CA 1
ATOM 999 C C . PRO A 1 118 ? 20.523 1.991 -29.149 1.00 91.69 118 PRO A C 1
ATOM 1001 O O . PRO A 1 118 ? 20.912 2.795 -30.002 1.00 91.69 118 PRO A O 1
ATOM 1004 N N . PRO A 1 119 ? 21.368 1.104 -28.592 1.00 88.31 119 PRO A N 1
ATOM 1005 C CA . PRO A 1 119 ? 22.720 0.893 -29.093 1.00 88.31 119 PRO A CA 1
ATOM 1006 C C . PRO A 1 119 ? 22.715 0.532 -30.584 1.00 88.31 119 PRO A C 1
ATOM 1008 O O . PRO A 1 119 ? 21.766 -0.077 -31.084 1.00 88.31 119 PRO A O 1
ATOM 1011 N N . SER A 1 120 ? 23.803 0.852 -31.288 1.00 90.31 120 SER A N 1
ATOM 1012 C CA . SER A 1 120 ? 23.942 0.514 -32.709 1.00 90.31 120 SER A CA 1
ATOM 1013 C C . SER A 1 120 ? 23.678 -0.976 -32.962 1.00 90.31 120 SER A C 1
ATOM 1015 O O . SER A 1 120 ? 24.175 -1.841 -32.238 1.00 90.31 120 SER A O 1
ATOM 1017 N N . GLY A 1 121 ? 22.868 -1.274 -33.980 1.00 87.88 121 GLY A N 1
ATOM 1018 C CA . GLY A 1 121 ? 22.495 -2.640 -34.355 1.00 87.88 121 GLY A CA 1
ATOM 1019 C C . GLY A 1 121 ? 21.374 -3.273 -33.521 1.00 87.88 121 GLY A C 1
ATOM 1020 O O . GLY A 1 121 ? 21.009 -4.417 -33.789 1.00 87.88 121 GLY A O 1
ATOM 1021 N N . ARG A 1 122 ? 20.797 -2.570 -32.535 1.00 88.56 122 ARG A N 1
ATOM 1022 C CA . ARG A 1 122 ? 19.583 -3.021 -31.833 1.00 88.56 122 ARG A CA 1
ATOM 1023 C C . ARG A 1 122 ? 18.328 -2.493 -32.522 1.00 88.56 122 ARG A C 1
ATOM 1025 O O . ARG A 1 122 ? 18.257 -1.333 -32.909 1.00 88.56 122 ARG A O 1
ATOM 1032 N N . ASP A 1 123 ? 17.322 -3.358 -32.620 1.00 93.75 123 ASP A N 1
ATOM 1033 C CA . ASP A 1 123 ? 15.987 -2.988 -33.087 1.00 93.75 123 ASP A CA 1
ATOM 1034 C C . ASP A 1 123 ? 15.320 -1.997 -32.103 1.00 93.75 123 ASP A C 1
ATOM 1036 O O . ASP A 1 123 ? 15.202 -2.331 -30.916 1.00 93.75 123 ASP A O 1
ATOM 1040 N N . PRO A 1 124 ? 14.881 -0.802 -32.552 1.00 91.25 124 PRO A N 1
ATOM 1041 C CA . PRO A 1 124 ? 14.307 0.217 -31.671 1.00 91.25 124 PRO A CA 1
ATOM 1042 C C . PRO A 1 124 ? 13.026 -0.223 -30.955 1.00 91.25 124 PRO A C 1
ATOM 1044 O O . PRO A 1 124 ? 12.834 0.105 -29.786 1.00 91.25 124 PRO A O 1
ATOM 1047 N N . ILE A 1 125 ? 12.164 -0.994 -31.627 1.00 90.69 125 ILE A N 1
ATOM 1048 C CA . ILE A 1 125 ? 10.879 -1.437 -31.067 1.00 90.69 125 ILE A CA 1
ATOM 1049 C C . ILE A 1 125 ? 11.124 -2.429 -29.928 1.00 90.69 125 ILE A C 1
ATOM 1051 O O . ILE A 1 125 ? 10.588 -2.286 -28.827 1.00 90.69 125 ILE A O 1
ATOM 1055 N N . ARG A 1 126 ? 11.975 -3.430 -30.166 1.00 90.12 126 ARG A N 1
ATOM 1056 C CA . ARG A 1 126 ? 12.374 -4.402 -29.149 1.00 90.12 126 ARG A CA 1
ATOM 1057 C C . ARG A 1 126 ? 13.104 -3.736 -27.988 1.00 90.12 126 ARG A C 1
ATOM 1059 O O . ARG A 1 126 ? 12.881 -4.133 -26.850 1.00 90.12 126 ARG A O 1
ATOM 1066 N N . TRP A 1 127 ? 13.950 -2.743 -28.261 1.00 90.81 127 TRP A N 1
ATOM 1067 C CA . TRP A 1 127 ? 14.669 -2.000 -27.227 1.00 90.81 127 TRP A CA 1
ATOM 1068 C C . TRP A 1 127 ? 13.726 -1.270 -26.270 1.00 90.81 127 TRP A C 1
ATOM 1070 O O . TRP A 1 127 ? 13.855 -1.440 -25.059 1.00 90.81 127 TRP A O 1
ATOM 1080 N N . ALA A 1 128 ? 12.748 -0.530 -26.803 1.00 88.38 128 ALA A N 1
ATOM 1081 C CA . ALA A 1 128 ? 11.732 0.139 -25.994 1.00 88.38 128 ALA A CA 1
ATOM 1082 C C . ALA A 1 128 ? 10.957 -0.868 -25.128 1.00 88.38 128 ALA A C 1
ATOM 1084 O O . ALA A 1 128 ? 10.847 -0.695 -23.921 1.00 88.38 128 ALA A O 1
ATOM 1085 N N . ARG A 1 129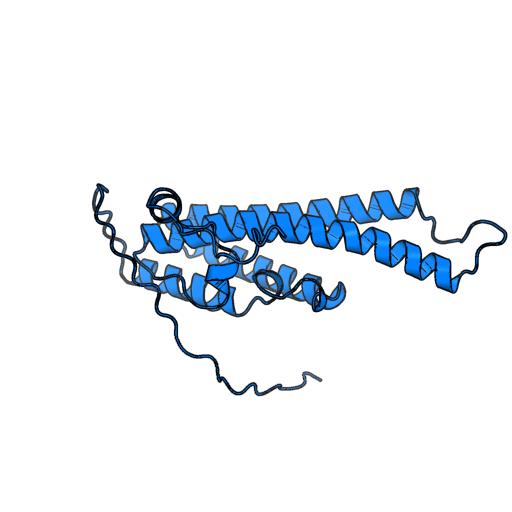 ? 10.540 -1.999 -25.710 1.00 87.94 129 ARG A N 1
ATOM 1086 C CA . ARG A 1 129 ? 9.831 -3.046 -24.963 1.00 87.94 129 ARG A CA 1
ATOM 1087 C C . ARG A 1 129 ? 10.676 -3.680 -23.852 1.00 87.94 129 ARG A C 1
ATOM 1089 O O . ARG A 1 129 ? 10.154 -3.987 -22.783 1.00 87.94 129 ARG A O 1
ATOM 1096 N N . ASP A 1 130 ? 11.959 -3.935 -24.107 1.00 88.38 130 ASP A N 1
ATOM 1097 C CA . ASP A 1 130 ? 12.866 -4.496 -23.099 1.00 88.38 130 ASP A CA 1
ATOM 1098 C C . ASP A 1 130 ? 13.077 -3.495 -21.945 1.00 88.38 130 ASP A C 1
ATOM 1100 O O . ASP A 1 130 ? 13.087 -3.904 -20.783 1.00 88.38 130 ASP A O 1
ATOM 1104 N N . ARG A 1 131 ? 13.171 -2.193 -22.256 1.00 86.25 131 ARG A N 1
ATOM 1105 C CA . ARG A 1 131 ? 13.232 -1.102 -21.272 1.00 86.25 131 ARG A CA 1
ATOM 1106 C C . ARG A 1 131 ? 11.980 -1.068 -20.390 1.00 86.25 131 ARG A C 1
ATOM 1108 O O . ARG A 1 131 ? 12.113 -1.120 -19.168 1.00 86.25 131 ARG A O 1
ATOM 1115 N N . ASP A 1 132 ? 10.794 -1.061 -20.996 1.00 85.69 132 ASP A N 1
ATOM 1116 C CA . ASP A 1 132 ? 9.514 -1.029 -20.274 1.00 85.69 132 ASP A CA 1
ATOM 1117 C C . ASP A 1 132 ? 9.355 -2.264 -19.376 1.00 85.69 132 ASP A C 1
ATOM 1119 O O . ASP A 1 132 ? 8.967 -2.166 -18.213 1.00 85.69 132 ASP A O 1
ATOM 1123 N N . ARG A 1 133 ? 9.747 -3.445 -19.873 1.00 85.62 133 ARG A N 1
ATOM 1124 C CA . ARG A 1 133 ? 9.707 -4.689 -19.094 1.00 85.62 133 ARG A CA 1
ATOM 1125 C C . ARG A 1 133 ? 10.606 -4.634 -17.860 1.00 85.62 133 ARG A C 1
ATOM 1127 O O . ARG A 1 133 ? 10.214 -5.133 -16.807 1.00 85.62 133 ARG A O 1
ATOM 1134 N N . VAL A 1 134 ? 11.814 -4.084 -17.989 1.00 87.25 134 VAL A N 1
ATOM 1135 C CA . VAL A 1 134 ? 12.750 -3.953 -16.862 1.00 87.25 134 VAL A CA 1
ATOM 1136 C C . VAL A 1 134 ? 12.213 -2.964 -15.832 1.00 87.25 134 VAL A C 1
ATOM 1138 O O . VAL A 1 134 ? 12.190 -3.293 -14.647 1.00 87.25 134 VAL A O 1
ATOM 1141 N N . GLN A 1 135 ? 11.726 -1.801 -16.271 1.00 86.12 135 GLN A N 1
ATOM 1142 C CA . GLN A 1 135 ? 11.083 -0.830 -15.384 1.00 86.12 135 GLN A CA 1
ATOM 1143 C C . GLN A 1 135 ? 9.911 -1.465 -14.630 1.00 86.12 135 GLN A C 1
ATOM 1145 O O . GLN A 1 135 ? 9.826 -1.360 -13.404 1.00 86.12 135 GLN A O 1
ATOM 1150 N N . TRP A 1 136 ? 9.048 -2.189 -15.344 1.00 86.88 136 TRP A N 1
ATOM 1151 C CA . TRP A 1 136 ? 7.882 -2.818 -14.743 1.00 86.88 136 TRP A CA 1
ATOM 1152 C C . TRP A 1 136 ? 8.233 -3.947 -13.769 1.00 86.88 136 TRP A C 1
ATOM 1154 O O . TRP A 1 136 ? 7.573 -4.101 -12.744 1.00 86.88 136 TRP A O 1
ATOM 1164 N N . ALA A 1 137 ? 9.315 -4.692 -14.010 1.00 88.25 137 ALA A N 1
ATOM 1165 C CA . ALA A 1 137 ? 9.784 -5.713 -13.074 1.00 88.25 137 ALA A CA 1
ATOM 1166 C C . ALA A 1 137 ? 10.110 -5.128 -11.686 1.00 88.25 137 ALA A C 1
ATOM 1168 O O . ALA A 1 137 ? 9.759 -5.729 -10.670 1.00 88.25 137 ALA A O 1
ATOM 1169 N N . TYR A 1 138 ? 10.715 -3.937 -11.631 1.00 87.81 138 TYR A N 1
ATOM 1170 C CA . TYR A 1 138 ? 10.908 -3.218 -10.369 1.00 87.81 138 TYR A CA 1
ATOM 1171 C C . TYR A 1 138 ? 9.580 -2.752 -9.761 1.00 87.81 138 TYR A C 1
ATOM 1173 O O . TYR A 1 138 ? 9.401 -2.829 -8.545 1.00 87.81 138 TYR A O 1
ATOM 1181 N N . GLY A 1 139 ? 8.628 -2.323 -10.595 1.00 87.44 139 GLY A N 1
ATOM 1182 C CA . GLY A 1 139 ? 7.289 -1.944 -10.144 1.00 87.44 139 GLY A CA 1
ATOM 1183 C C . GLY A 1 139 ? 6.537 -3.083 -9.462 1.00 87.44 139 GLY A C 1
ATOM 1184 O O . GLY A 1 139 ? 5.966 -2.879 -8.392 1.00 87.44 139 GLY A O 1
ATOM 1185 N N . LEU A 1 140 ? 6.619 -4.303 -9.999 1.00 86.88 140 LEU A N 1
ATOM 1186 C CA . LEU A 1 140 ? 6.034 -5.498 -9.382 1.00 86.88 140 LEU A CA 1
ATOM 1187 C C . LEU A 1 140 ? 6.665 -5.815 -8.015 1.00 86.88 140 LEU A C 1
ATOM 1189 O O . LEU A 1 140 ? 5.954 -6.159 -7.071 1.00 86.88 140 LEU A O 1
ATOM 1193 N N . GLN A 1 141 ? 7.985 -5.651 -7.873 1.00 89.69 141 GLN A N 1
ATOM 1194 C CA . GLN A 1 141 ? 8.667 -5.824 -6.583 1.00 89.69 141 GLN A CA 1
ATOM 1195 C C . GLN A 1 141 ? 8.215 -4.778 -5.560 1.00 89.69 141 GLN A C 1
ATOM 1197 O O . GLN A 1 141 ? 7.869 -5.126 -4.429 1.00 89.69 141 GLN A O 1
ATOM 1202 N N . ALA A 1 142 ? 8.164 -3.506 -5.965 1.00 91.81 142 ALA A N 1
ATOM 1203 C CA . ALA A 1 142 ? 7.676 -2.426 -5.118 1.00 91.81 142 ALA A CA 1
ATOM 1204 C C . ALA A 1 142 ? 6.211 -2.662 -4.709 1.00 91.81 142 ALA A C 1
ATOM 1206 O O . ALA A 1 142 ? 5.849 -2.435 -3.553 1.00 91.81 142 ALA A O 1
ATOM 1207 N N . LEU A 1 143 ? 5.368 -3.158 -5.623 1.00 90.69 143 LEU A N 1
ATOM 1208 C CA . LEU A 1 143 ? 3.982 -3.535 -5.330 1.00 90.69 143 LEU A CA 1
ATOM 1209 C C . LEU A 1 143 ? 3.902 -4.637 -4.271 1.00 9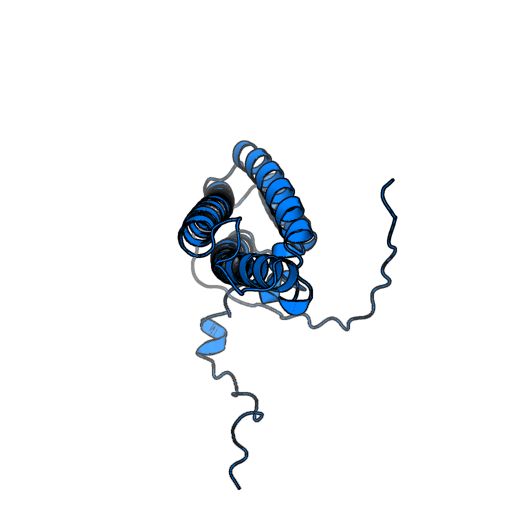0.69 143 LEU A C 1
ATOM 1211 O O . LEU A 1 143 ? 3.099 -4.524 -3.348 1.00 90.69 143 LEU A O 1
ATOM 1215 N N . GLY A 1 144 ? 4.757 -5.658 -4.342 1.00 90.38 144 GLY A N 1
ATOM 1216 C CA . GLY A 1 144 ? 4.830 -6.689 -3.305 1.00 90.38 144 GLY A CA 1
ATOM 1217 C C . GLY A 1 144 ? 5.141 -6.113 -1.919 1.00 90.38 144 GLY A C 1
ATOM 1218 O O . GLY A 1 144 ? 4.472 -6.448 -0.941 1.00 90.38 144 GLY A O 1
ATOM 1219 N N . VAL A 1 145 ? 6.096 -5.181 -1.835 1.00 93.44 145 VAL A N 1
ATOM 1220 C CA . VAL A 1 145 ? 6.441 -4.490 -0.577 1.00 93.44 145 VAL A CA 1
ATOM 1221 C C . VAL A 1 145 ? 5.279 -3.635 -0.068 1.00 93.44 145 VAL A C 1
ATOM 1223 O O . VAL A 1 145 ? 4.973 -3.660 1.127 1.00 93.44 145 VAL A O 1
ATOM 1226 N N . LEU A 1 146 ? 4.618 -2.894 -0.960 1.00 94.62 146 LEU A N 1
ATOM 1227 C CA . LEU A 1 146 ? 3.433 -2.107 -0.629 1.00 94.62 146 LEU A CA 1
ATOM 1228 C C . LEU A 1 146 ? 2.337 -2.996 -0.036 1.00 94.62 146 LEU A C 1
ATOM 1230 O O . LEU A 1 146 ? 1.837 -2.692 1.046 1.00 94.62 146 LEU A O 1
ATOM 1234 N N . ARG A 1 147 ? 1.991 -4.091 -0.723 1.00 93.06 147 ARG A N 1
ATOM 1235 C CA . ARG A 1 147 ? 0.951 -5.039 -0.302 1.00 93.06 147 ARG A CA 1
ATOM 1236 C C . ARG A 1 147 ? 1.262 -5.641 1.058 1.00 93.06 147 ARG A C 1
ATOM 1238 O O . ARG A 1 147 ? 0.392 -5.630 1.916 1.00 93.06 147 ARG A O 1
ATOM 1245 N N . GLY A 1 148 ? 2.506 -6.061 1.295 1.00 93.06 148 GLY A N 1
ATOM 1246 C CA . GLY A 1 148 ? 2.914 -6.587 2.598 1.00 93.06 148 GLY A CA 1
ATOM 1247 C C . GLY A 1 148 ? 2.749 -5.563 3.727 1.00 93.06 148 GLY A C 1
ATOM 1248 O O . GLY A 1 148 ? 2.181 -5.871 4.770 1.00 93.06 148 GLY A O 1
ATOM 1249 N N . ARG A 1 149 ? 3.186 -4.315 3.516 1.00 96.06 149 ARG A N 1
ATOM 1250 C CA . ARG A 1 149 ? 3.076 -3.259 4.540 1.00 96.06 149 ARG A CA 1
ATOM 1251 C C . ARG A 1 149 ? 1.634 -2.822 4.792 1.00 96.06 149 ARG A C 1
ATOM 1253 O O . ARG A 1 149 ? 1.255 -2.614 5.941 1.00 96.06 149 ARG A O 1
ATOM 1260 N N . VAL A 1 150 ? 0.840 -2.674 3.733 1.00 95.75 150 VAL A N 1
ATOM 1261 C CA . VAL A 1 150 ? -0.586 -2.338 3.845 1.00 95.75 150 VAL A CA 1
ATOM 1262 C C . VAL A 1 150 ? -1.355 -3.493 4.487 1.00 95.75 150 VAL A C 1
ATOM 1264 O O . VAL A 1 150 ? -2.176 -3.252 5.364 1.00 95.75 150 VAL A O 1
ATOM 1267 N N . GLY A 1 151 ? -1.034 -4.738 4.133 1.00 94.50 151 GLY A N 1
ATOM 1268 C CA . GLY A 1 151 ? -1.615 -5.944 4.715 1.00 94.50 151 GLY A CA 1
ATOM 1269 C C . GLY A 1 151 ? -1.422 -6.045 6.226 1.00 94.50 151 GLY A C 1
ATOM 1270 O O . GLY A 1 151 ? -2.374 -6.346 6.940 1.00 94.50 151 GLY A O 1
ATOM 1271 N N . VAL A 1 152 ? -0.230 -5.720 6.737 1.00 95.62 152 VAL A N 1
ATOM 1272 C CA . VAL A 1 152 ? 0.020 -5.654 8.191 1.00 95.62 152 VAL A CA 1
ATOM 1273 C C . VAL A 1 152 ? -0.878 -4.611 8.863 1.00 95.62 152 VAL A C 1
ATOM 1275 O O . VAL A 1 152 ? -1.504 -4.905 9.877 1.00 95.62 152 VAL A O 1
ATOM 1278 N N . ALA A 1 153 ? -0.994 -3.414 8.283 1.00 96.38 153 ALA A N 1
ATOM 1279 C CA . ALA A 1 153 ? -1.847 -2.363 8.835 1.00 96.38 153 ALA A CA 1
ATOM 1280 C C . ALA A 1 153 ? -3.340 -2.747 8.813 1.00 96.38 153 ALA A C 1
ATOM 1282 O O . ALA A 1 153 ? -4.059 -2.461 9.766 1.00 96.38 153 ALA A O 1
ATOM 1283 N N . ILE A 1 154 ? -3.808 -3.426 7.757 1.00 95.44 154 ILE A N 1
ATOM 1284 C CA . ILE A 1 154 ? -5.183 -3.942 7.667 1.00 95.44 154 ILE A CA 1
ATOM 1285 C C . ILE A 1 154 ? -5.453 -4.973 8.767 1.00 95.44 154 ILE A C 1
ATOM 1287 O O . ILE A 1 154 ? -6.466 -4.865 9.458 1.00 95.44 154 ILE A O 1
ATOM 1291 N N . ALA A 1 155 ? -4.545 -5.933 8.962 1.00 93.62 155 ALA A N 1
ATOM 1292 C CA . ALA A 1 155 ? -4.680 -6.942 10.009 1.00 93.62 155 ALA A CA 1
ATOM 1293 C C . ALA A 1 155 ? -4.741 -6.302 11.407 1.00 93.62 155 ALA A C 1
ATOM 1295 O O . ALA A 1 155 ? -5.593 -6.660 12.219 1.00 93.62 155 ALA A O 1
ATOM 1296 N N . GLU A 1 156 ? -3.906 -5.291 11.663 1.00 93.88 156 GLU A N 1
ATOM 1297 C CA . GLU A 1 156 ? -3.926 -4.540 12.921 1.00 93.88 156 GLU A CA 1
ATOM 1298 C C . GLU A 1 156 ? -5.234 -3.767 13.135 1.00 93.88 156 GLU A C 1
ATOM 1300 O O . GLU A 1 156 ? -5.747 -3.739 14.256 1.00 93.88 156 GLU A O 1
ATOM 1305 N N . ILE A 1 157 ? -5.818 -3.181 12.083 1.00 94.75 157 ILE A N 1
ATOM 1306 C CA . ILE A 1 157 ? -7.149 -2.558 12.170 1.00 94.75 157 ILE A CA 1
ATOM 1307 C C . ILE A 1 157 ? -8.205 -3.617 12.508 1.00 94.75 157 ILE A C 1
ATOM 1309 O O . ILE A 1 157 ? -8.972 -3.420 13.450 1.00 94.75 157 ILE A O 1
ATOM 1313 N N . GLY A 1 158 ? -8.231 -4.744 11.790 1.00 92.38 158 GLY A N 1
ATOM 1314 C CA . GLY A 1 158 ? -9.182 -5.830 12.048 1.00 92.38 158 GLY A CA 1
ATOM 1315 C C . GLY A 1 158 ? -9.121 -6.316 13.497 1.00 92.38 158 GLY A C 1
ATOM 1316 O O . GLY A 1 158 ? -10.141 -6.375 14.183 1.00 92.38 158 GLY A O 1
ATOM 1317 N N . ARG A 1 159 ? -7.904 -6.541 14.002 1.00 88.94 159 ARG A N 1
ATOM 1318 C CA . ARG A 1 159 ? -7.644 -6.995 15.372 1.00 88.94 159 ARG A CA 1
ATOM 1319 C C . ARG A 1 159 ? -8.050 -5.968 16.431 1.00 88.94 159 ARG A C 1
ATOM 1321 O O . ARG A 1 159 ? -8.713 -6.324 17.399 1.00 88.94 159 ARG A O 1
ATOM 1328 N N . LYS A 1 160 ? -7.645 -4.700 16.289 1.00 90.44 160 LYS A N 1
ATOM 1329 C CA . LYS A 1 160 ? -7.910 -3.665 17.309 1.00 90.44 160 LYS A CA 1
ATOM 1330 C C . LYS A 1 160 ? -9.387 -3.280 17.388 1.00 90.44 160 LYS A C 1
ATOM 1332 O O . LYS A 1 160 ? -9.872 -2.979 18.474 1.00 90.44 160 LYS A O 1
ATOM 1337 N N . PHE A 1 161 ? -10.090 -3.278 16.258 1.00 90.19 161 PHE A N 1
ATOM 1338 C CA . PHE A 1 161 ? -11.480 -2.824 16.176 1.00 90.19 161 PHE A CA 1
ATOM 1339 C C . PHE A 1 161 ? -12.508 -3.963 16.172 1.00 90.19 161 PHE A C 1
ATOM 1341 O O . PHE A 1 161 ? -13.704 -3.672 16.094 1.00 90.19 161 PHE A O 1
ATOM 1348 N N . ASP A 1 162 ? -12.057 -5.219 16.286 1.00 88.88 162 ASP A N 1
ATOM 1349 C CA . ASP A 1 162 ? -12.883 -6.433 16.222 1.00 88.88 162 ASP A CA 1
ATOM 1350 C C . ASP A 1 162 ? -13.727 -6.480 14.932 1.00 88.88 162 ASP A C 1
ATOM 1352 O O . ASP A 1 162 ? -14.956 -6.588 14.936 1.00 88.88 162 ASP A O 1
ATOM 1356 N N . ILE A 1 163 ? -13.049 -6.285 13.796 1.00 90.56 163 ILE A N 1
ATOM 1357 C CA . ILE A 1 163 ? -13.647 -6.309 12.457 1.00 90.56 163 ILE A CA 1
ATOM 1358 C C . ILE A 1 163 ? -13.063 -7.507 11.699 1.00 90.56 163 ILE A C 1
ATOM 1360 O O . ILE A 1 163 ? -11.845 -7.554 11.510 1.00 90.56 163 ILE A O 1
ATOM 1364 N N . PRO A 1 164 ? -13.894 -8.458 11.234 1.00 88.88 164 PRO A N 1
ATOM 1365 C CA . PRO A 1 164 ? -13.407 -9.574 10.433 1.00 88.88 164 PRO A CA 1
ATOM 1366 C C . PRO A 1 164 ? -12.834 -9.068 9.105 1.00 88.88 164 PRO A C 1
ATOM 1368 O O . PRO A 1 164 ? -13.402 -8.174 8.474 1.00 88.88 164 PRO A O 1
ATOM 1371 N N . ILE A 1 165 ? -11.706 -9.647 8.691 1.00 88.50 165 ILE A N 1
ATOM 1372 C CA . ILE A 1 165 ? -11.103 -9.397 7.381 1.00 88.50 165 ILE A CA 1
ATOM 1373 C C . ILE A 1 165 ? -11.436 -10.581 6.478 1.00 88.50 165 ILE A C 1
ATOM 1375 O O . ILE A 1 165 ? -10.947 -11.688 6.693 1.00 88.50 165 ILE A O 1
ATOM 1379 N N . ASP A 1 166 ? -12.260 -10.334 5.466 1.00 82.12 166 ASP A N 1
ATOM 1380 C CA . ASP A 1 166 ? -12.746 -11.344 4.531 1.00 82.12 166 ASP A CA 1
ATOM 1381 C C . ASP A 1 166 ? -12.384 -10.974 3.078 1.00 82.12 166 ASP A C 1
ATOM 1383 O O . ASP A 1 166 ? -11.830 -9.912 2.787 1.00 82.12 166 ASP A O 1
ATOM 1387 N N . GLY A 1 167 ? -12.705 -11.872 2.143 1.00 84.12 167 GLY A N 1
ATOM 1388 C CA . GLY A 1 167 ? -12.622 -11.597 0.708 1.00 84.12 167 GLY A CA 1
ATOM 1389 C C . GLY A 1 167 ? -11.203 -11.316 0.212 1.00 84.12 167 GLY A C 1
ATOM 1390 O O . GLY A 1 167 ? -10.248 -11.986 0.603 1.00 84.12 167 GLY A O 1
ATOM 1391 N N . ASP A 1 168 ? -11.075 -10.333 -0.678 1.00 83.25 168 ASP A N 1
ATOM 1392 C CA . ASP A 1 168 ? -9.816 -10.053 -1.370 1.00 83.25 168 ASP A CA 1
ATOM 1393 C C . ASP A 1 168 ? -8.742 -9.447 -0.447 1.00 83.25 168 ASP A C 1
ATOM 1395 O O . ASP A 1 168 ? -7.546 -9.624 -0.689 1.00 83.25 168 ASP A O 1
ATOM 1399 N N . LEU A 1 169 ? -9.137 -8.776 0.644 1.00 85.81 169 LEU A N 1
ATOM 1400 C CA . LEU A 1 169 ? -8.177 -8.248 1.620 1.00 85.81 169 LEU A CA 1
ATOM 1401 C C . LEU A 1 169 ? -7.495 -9.354 2.427 1.00 85.81 169 LEU A C 1
ATOM 1403 O O . LEU A 1 169 ? -6.327 -9.205 2.786 1.00 85.81 169 LEU A O 1
ATOM 1407 N N . ALA A 1 170 ? -8.164 -10.488 2.644 1.00 86.56 170 ALA A N 1
ATOM 1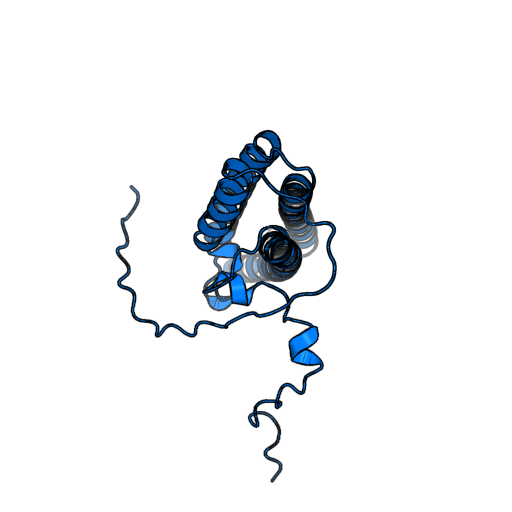408 C CA . ALA A 1 170 ? -7.558 -11.629 3.327 1.00 86.56 170 ALA A CA 1
ATOM 1409 C C . ALA A 1 170 ? -6.335 -12.188 2.568 1.00 86.56 170 ALA A C 1
ATOM 1411 O O . ALA A 1 170 ? -5.461 -12.814 3.163 1.00 86.56 170 ALA A O 1
ATOM 1412 N N . HIS A 1 171 ? -6.233 -11.943 1.254 1.00 83.69 171 HIS A N 1
ATOM 1413 C CA . HIS A 1 171 ? -5.085 -12.362 0.444 1.00 83.69 171 HIS A CA 1
ATOM 1414 C C . HIS A 1 171 ? -3.838 -11.492 0.632 1.00 83.69 171 HIS A C 1
ATOM 1416 O O . HIS A 1 171 ? -2.743 -11.923 0.267 1.00 83.69 171 HIS A O 1
ATOM 1422 N N . VAL A 1 172 ? -3.986 -10.278 1.168 1.00 87.56 172 VAL A N 1
ATOM 1423 C CA . VAL A 1 172 ? -2.863 -9.352 1.388 1.00 87.56 172 VAL A CA 1
ATOM 1424 C C . VAL A 1 172 ? -2.423 -9.300 2.841 1.00 87.56 172 VAL A C 1
ATOM 1426 O O . VAL A 1 172 ? -1.304 -8.875 3.123 1.00 87.56 172 VAL A O 1
ATOM 1429 N N . THR A 1 173 ? -3.288 -9.714 3.764 1.00 88.69 173 THR A N 1
ATOM 1430 C CA . THR A 1 173 ? -2.961 -9.785 5.184 1.00 88.69 173 THR A CA 1
ATOM 1431 C C . THR A 1 173 ? -2.003 -10.937 5.476 1.00 88.69 173 THR A C 1
ATOM 1433 O O . THR A 1 173 ? -2.099 -11.991 4.842 1.00 88.69 173 THR A O 1
ATOM 1436 N N . PRO A 1 174 ? -1.084 -10.769 6.444 1.00 87.44 174 PRO A N 1
ATOM 1437 C CA . PRO A 1 174 ? -0.274 -11.882 6.919 1.00 87.44 174 PRO A CA 1
ATOM 1438 C C . PRO A 1 174 ? -1.171 -13.020 7.441 1.00 87.44 174 PRO A C 1
ATOM 1440 O O . PRO A 1 174 ? -2.258 -12.746 7.957 1.00 87.44 174 PRO A O 1
ATOM 1443 N N . PRO A 1 175 ? -0.733 -14.287 7.314 1.00 76.69 175 PRO A N 1
ATOM 1444 C CA . PRO A 1 175 ? -1.444 -15.405 7.917 1.00 76.69 175 PRO A CA 1
ATOM 1445 C C . PRO A 1 175 ? -1.481 -15.236 9.436 1.00 76.69 175 PRO A C 1
ATOM 1447 O O . PRO A 1 175 ? -0.533 -14.712 10.028 1.00 76.69 175 PRO A O 1
ATOM 1450 N N . ASP A 1 176 ? -2.556 -15.710 10.059 1.00 68.75 176 ASP A N 1
ATOM 1451 C CA . ASP A 1 176 ? -2.642 -15.744 11.512 1.00 68.75 176 ASP A CA 1
ATOM 1452 C C . ASP A 1 176 ? -1.564 -16.695 12.060 1.00 68.75 176 ASP A C 1
ATOM 1454 O O . ASP A 1 176 ? -1.519 -17.888 11.734 1.00 68.75 176 ASP A O 1
ATOM 1458 N N . VAL A 1 177 ? -0.638 -16.141 12.844 1.00 56.53 177 VAL A N 1
ATOM 1459 C CA . VAL A 1 177 ? 0.518 -16.867 13.383 1.00 56.53 177 VAL A CA 1
ATOM 1460 C C . VAL A 1 177 ? 0.050 -17.939 14.376 1.00 56.53 177 VAL A C 1
ATOM 1462 O O . VAL A 1 177 ? 0.637 -19.020 14.431 1.00 56.53 177 VAL A O 1
ATOM 1465 N N . ASP A 1 178 ? -1.082 -17.714 15.048 1.00 53.19 178 ASP A N 1
ATOM 1466 C CA . ASP A 1 178 ? -1.660 -18.659 16.006 1.00 53.19 178 ASP A CA 1
ATOM 1467 C C . ASP A 1 178 ? -2.380 -19.846 15.327 1.00 53.19 178 ASP A C 1
ATOM 1469 O O . ASP A 1 178 ? -2.611 -20.883 15.963 1.00 53.19 178 ASP A O 1
ATOM 1473 N N . ASP A 1 179 ? -2.728 -19.732 14.041 1.00 47.16 179 ASP A N 1
ATOM 1474 C CA . ASP A 1 179 ? -3.221 -20.841 13.209 1.00 47.16 179 ASP A CA 1
ATOM 1475 C C . ASP A 1 179 ? -2.065 -21.603 12.541 1.00 47.16 179 ASP A C 1
ATOM 1477 O O . ASP A 1 179 ? -2.137 -22.824 12.362 1.00 47.16 179 ASP A O 1
ATOM 1481 N N . ALA A 1 180 ? -0.966 -20.910 12.220 1.00 46.53 180 ALA A N 1
ATOM 1482 C CA . ALA A 1 180 ? 0.245 -21.523 11.675 1.00 46.53 180 ALA A CA 1
ATOM 1483 C C . ALA A 1 180 ? 0.936 -22.451 12.694 1.00 46.53 180 ALA A C 1
ATOM 1485 O O . ALA A 1 180 ? 1.409 -23.528 12.321 1.00 46.53 180 ALA A O 1
ATOM 1486 N N . GLU A 1 181 ? 0.927 -22.090 13.982 1.00 45.06 181 GLU A N 1
ATOM 1487 C CA . GLU A 1 181 ? 1.455 -22.924 15.073 1.00 45.06 181 GLU A CA 1
ATOM 1488 C C . GLU A 1 181 ? 0.524 -24.091 15.459 1.00 45.06 181 GLU A C 1
ATOM 1490 O O . GLU A 1 181 ? 0.980 -25.106 15.990 1.00 45.06 181 GLU A O 1
ATOM 1495 N N . ARG A 1 182 ? -0.772 -24.022 15.119 1.00 42.69 182 ARG A N 1
ATOM 1496 C CA . ARG A 1 182 ? -1.777 -25.066 15.407 1.00 42.69 182 ARG A CA 1
ATOM 1497 C C . ARG A 1 182 ? -1.787 -26.246 14.432 1.00 42.69 182 ARG A C 1
ATOM 1499 O O . ARG A 1 182 ? -2.728 -27.041 14.413 1.00 42.69 182 ARG A O 1
ATOM 1506 N N . GLY A 1 183 ? -0.717 -26.403 13.658 1.00 42.94 183 GLY A N 1
ATOM 1507 C CA . GLY A 1 183 ? -0.594 -27.471 12.682 1.00 42.94 183 GLY A CA 1
ATOM 1508 C C . GLY A 1 183 ? -1.471 -27.190 11.475 1.00 42.94 183 GLY A C 1
ATOM 1509 O O . GLY A 1 183 ? -2.429 -27.919 11.202 1.00 42.94 183 GLY A O 1
ATOM 1510 N N . ALA A 1 184 ? -1.106 -26.166 10.702 1.00 42.84 184 ALA A N 1
ATOM 1511 C CA . ALA A 1 184 ? -1.475 -26.145 9.299 1.00 42.84 184 ALA A CA 1
ATOM 1512 C C . ALA A 1 184 ? -1.053 -27.497 8.707 1.00 42.84 184 ALA A C 1
ATOM 1514 O O . ALA A 1 184 ? 0.136 -27.785 8.551 1.00 42.84 184 ALA A O 1
ATOM 1515 N N . ARG A 1 185 ? -2.032 -28.365 8.417 1.00 41.44 185 ARG A N 1
ATOM 1516 C CA . ARG A 1 185 ? -1.815 -29.491 7.514 1.00 41.44 185 ARG A CA 1
ATOM 1517 C C . ARG A 1 185 ? -1.320 -28.855 6.229 1.00 41.44 185 ARG A C 1
ATOM 1519 O O . ARG A 1 185 ? -2.115 -28.263 5.498 1.00 41.44 185 ARG A O 1
ATOM 1526 N N . LEU A 1 186 ? -0.011 -28.932 6.002 1.00 40.66 186 LEU A N 1
ATOM 1527 C CA . LEU A 1 186 ? 0.588 -28.672 4.707 1.00 40.66 186 LEU A CA 1
ATOM 1528 C C . LEU A 1 186 ? -0.303 -29.398 3.702 1.00 40.66 186 LEU A C 1
ATOM 1530 O O . LEU A 1 186 ? -0.505 -30.610 3.808 1.00 40.66 186 LEU A O 1
ATOM 1534 N N . SER A 1 187 ? -0.962 -28.634 2.829 1.00 42.72 187 SER A N 1
ATOM 1535 C CA . SER A 1 187 ? -1.808 -29.233 1.803 1.00 42.72 187 SER A CA 1
ATOM 1536 C C . SER A 1 187 ? -0.942 -30.251 1.050 1.00 42.72 187 SER A C 1
ATOM 1538 O O . SER A 1 187 ? 0.179 -29.887 0.694 1.00 42.72 187 SER A O 1
ATOM 1540 N N . PRO A 1 188 ? -1.407 -31.491 0.797 1.00 42.41 188 PRO A N 1
ATOM 1541 C CA . PRO A 1 188 ? -0.582 -32.576 0.241 1.00 42.41 188 PRO A CA 1
ATOM 1542 C C . PRO A 1 188 ? 0.020 -32.318 -1.152 1.00 42.41 188 PRO A C 1
ATOM 1544 O O . PRO A 1 188 ? 0.631 -33.199 -1.735 1.00 42.41 188 PRO A O 1
ATOM 1547 N N . LEU A 1 189 ? -0.145 -31.123 -1.716 1.00 48.16 189 LEU A N 1
ATOM 1548 C CA . LEU A 1 189 ? 0.164 -30.796 -3.106 1.00 48.16 189 LEU A CA 1
ATOM 1549 C C . LEU A 1 189 ? 1.662 -30.632 -3.415 1.00 48.16 189 LEU A C 1
ATOM 1551 O O . LEU A 1 189 ? 1.984 -30.219 -4.524 1.00 48.16 189 LEU A O 1
ATOM 1555 N N . TYR A 1 190 ? 2.570 -30.933 -2.481 1.00 48.41 190 TYR A N 1
ATOM 1556 C CA . TYR A 1 190 ? 4.015 -30.796 -2.714 1.00 48.41 190 TYR A CA 1
ATOM 1557 C C . TYR A 1 190 ? 4.882 -31.992 -2.305 1.00 48.41 190 TYR A C 1
ATOM 1559 O O . TYR A 1 190 ? 6.101 -31.902 -2.415 1.00 48.41 190 TYR A O 1
ATOM 1567 N N . PHE A 1 191 ? 4.284 -33.118 -1.908 1.00 48.00 191 PHE A N 1
ATOM 1568 C CA . PHE A 1 191 ? 5.022 -34.366 -1.693 1.00 48.00 191 PHE A CA 1
ATOM 1569 C C . PHE A 1 191 ? 4.208 -35.559 -2.196 1.00 48.00 191 PHE A C 1
ATOM 1571 O O . PHE A 1 191 ? 3.657 -36.312 -1.403 1.00 48.00 191 PHE A O 1
ATOM 1578 N N . ASP A 1 192 ? 4.147 -35.721 -3.515 1.00 37.69 192 ASP A N 1
ATOM 1579 C CA . ASP A 1 192 ? 4.111 -37.065 -4.092 1.00 37.69 192 ASP A CA 1
ATOM 1580 C C . ASP A 1 192 ? 5.499 -37.312 -4.688 1.00 37.69 192 ASP A C 1
ATOM 1582 O O . ASP A 1 192 ? 5.827 -36.868 -5.790 1.00 37.69 192 ASP A O 1
ATOM 1586 N N . GLU A 1 193 ? 6.345 -37.952 -3.882 1.00 43.38 193 GLU A N 1
ATOM 1587 C CA . GLU A 1 193 ? 7.503 -38.693 -4.363 1.00 43.38 193 GLU A CA 1
ATOM 1588 C C . GLU A 1 193 ? 7.005 -39.999 -4.995 1.00 43.38 193 GLU A C 1
ATOM 1590 O O . GLU A 1 193 ? 6.352 -40.808 -4.331 1.00 43.38 193 GLU A O 1
ATOM 1595 N N . ALA A 1 194 ? 7.352 -40.209 -6.264 1.00 43.12 194 ALA A N 1
ATOM 1596 C CA . ALA A 1 194 ? 7.570 -41.525 -6.857 1.00 43.12 194 ALA A CA 1
ATOM 1597 C C . ALA A 1 194 ? 8.615 -41.405 -7.972 1.00 43.12 194 ALA A C 1
ATOM 1599 O O . ALA A 1 194 ? 8.425 -40.548 -8.866 1.00 43.12 194 ALA A O 1
#

Foldseek 3Di:
DDDDDDDDDDDDDDPPDDDDDDDDPLPDDDPVLLVLLVVLLVVVVPQCLQFPDPVPDDPVSNVVSLVVLLVVLVVSLVVHPDVLLNVLSVQLNVLSVVLVVQLVVLLVVLCVVQPQDDDPPDDNVVSVVVSVVSSVVSSVVSSLSSLQRNQCSNVSSCVSSVNDNDDRSVNSHDPDVVVVVVDPPPDCVPDDDD

pLDDT: mean 77.38, std 21.49, range [28.52, 97.56]

Radius of gyration: 20.73 Å; chains: 1; bounding box: 46×55×63 Å

Secondary structure (DSSP, 8-state):
-PPP--------------------------HHHHHHHHHHHHHHHT-HHHHS-GGG--HHHHHHHHHHHHHHHHHHHHH--SHHHHHHHHHHHHHHHHHHHHHHHHHHHHHHHS-SSPPTTS-HHHHHHHHHHHHHHHHHHHHHHHHHHHHHHHHHHHHHHT----GGGGGTSPPPHHHHTTT----STT----

Sequence (194 aa):
MFKQWRWRWRGRLRTISFSFFGQSASVEFSQSERERARSILLRLEDHRVLHAPYDLEEENGSWGSIEALRTYLNEQVEQCESEELREQVRAMRAAVRQWLTDMESARRLTERTFPEAPPSGRDPIRWARDRDRVQWAYGLQALGVLRGRVGVAIAEIGRKFDIPIDGDLAHVTPPDVDDAERGARLSPLYFDEA